Protein AF-A0AAW0CY96-F1 (afdb_monomer_lite)

Organism: NCBI:txid2862362

pLDDT: mean 70.25, std 16.82, range [29.72, 92.81]

Foldseek 3Di:
DPPLVVVLVVLLVVQPFPLSNVVSLLVSVCVVPVPQRPDDPDDHDVVSVQPVVDDQAFQFKAWDADPVPGDIDIGTRGLEDPAPAVDPDVVVCVVDVPAEEPQNVCCCQQVPDSHTQGQHHHPDYYYDYPDQRYWYDQKHWDAGNVRPDIDIDGDQKDWDQQPPPRAIWMWGQDPQQFIWTDGCPVQPRHTDTQGGCVVPPIDSVVVSSPDPVVD

Secondary structure (DSSP, 8-state):
-HHHHHHHHHHHHT-SSHHHHHHHHHHHHHHH-TTTS--SSPPPPHHHHHHHHS---EEEEEEEE-TTT--EEEEEEESS-B-------HHHHHH-TT-EEHHHHHHHHHHTTT--EESS--SS--B----TTEEEPSEEEEE-TTSS-EEEEEP-EEEEE-TTTSSEEEEEE-TT-EEEEE-SSSSTT--EEEEEGGG-SSEEHHHH-S-GGG-

Sequence (215 aa):
MATGSRKMVDDFHHAASAEDARNIFRRALHHHSPMLFPMGPTCVKLDNLLKAATTDAACGSARLWCESCGYTLQGVVHTFGMYVTAYATNSLRRINPQGYSLRSWFERHFDRYNGPQIAHIPPLLVVAIEVRDMILDTRLRFTTYDGTQSRELRLCGMIYHSWSARHFTSMVVDEDGTCWYHDGMTTRRNCLMSGNIAACDSVVLCDLIRSPMEQ

Radius of gyration: 18.89 Å; chains: 1; bounding box: 50×49×48 Å

Structure (mmCIF, N/CA/C/O backbone):
data_AF-A0AAW0CY96-F1
#
_entry.id   AF-A0AAW0CY96-F1
#
loop_
_atom_site.group_PDB
_atom_site.id
_atom_site.type_symbol
_atom_site.label_atom_id
_atom_site.label_alt_id
_atom_site.label_comp_id
_atom_site.label_asym_id
_atom_site.label_entity_id
_atom_site.label_seq_id
_atom_site.pdbx_PDB_ins_code
_atom_site.Cartn_x
_atom_site.Cartn_y
_atom_site.Cartn_z
_atom_site.occupancy
_atom_site.B_iso_or_equiv
_atom_site.auth_seq_id
_atom_site.auth_comp_id
_atom_site.auth_asym_id
_atom_site.auth_atom_id
_atom_site.pdbx_PDB_model_num
ATOM 1 N N . MET A 1 1 ? -5.862 -25.842 -3.703 1.00 39.75 1 MET A N 1
ATOM 2 C CA . MET A 1 1 ? -5.356 -24.475 -3.969 1.00 39.75 1 MET A CA 1
ATOM 3 C C . MET A 1 1 ? -3.931 -24.229 -3.449 1.00 39.75 1 MET A C 1
ATOM 5 O O . MET A 1 1 ? -3.270 -23.360 -3.989 1.00 39.75 1 MET A O 1
ATOM 9 N N . ALA A 1 2 ? -3.402 -25.010 -2.493 1.00 29.72 2 ALA A N 1
ATOM 10 C CA . ALA A 1 2 ? -2.078 -24.778 -1.886 1.00 29.72 2 ALA A CA 1
ATOM 11 C C . ALA A 1 2 ? -0.835 -25.184 -2.723 1.00 29.72 2 ALA A C 1
ATOM 13 O O . ALA A 1 2 ? 0.283 -24.831 -2.366 1.00 29.72 2 ALA A O 1
ATOM 14 N N . THR A 1 3 ? -0.990 -25.937 -3.818 1.00 30.95 3 THR A N 1
ATOM 15 C CA . THR A 1 3 ? 0.144 -26.451 -4.617 1.00 30.95 3 THR A CA 1
ATOM 16 C C . THR A 1 3 ? 0.635 -25.479 -5.694 1.00 30.95 3 THR A C 1
ATOM 18 O O . THR A 1 3 ? 1.814 -25.500 -6.034 1.00 30.95 3 THR A O 1
ATOM 21 N N . GLY A 1 4 ? -0.237 -24.604 -6.209 1.00 40.66 4 GLY A N 1
ATOM 22 C CA . GLY A 1 4 ? 0.117 -23.614 -7.238 1.00 40.66 4 GLY A CA 1
ATOM 23 C C . GLY A 1 4 ? 0.861 -22.393 -6.688 1.00 40.66 4 GLY A C 1
ATOM 24 O O . GLY A 1 4 ? 1.769 -21.884 -7.337 1.00 40.66 4 GLY A O 1
ATOM 25 N N . SER A 1 5 ? 0.532 -21.966 -5.467 1.00 47.09 5 SER A N 1
ATOM 26 C CA . SER A 1 5 ? 1.181 -20.833 -4.798 1.00 47.09 5 SER A CA 1
ATOM 27 C C . SER A 1 5 ? 2.630 -21.133 -4.406 1.00 47.09 5 SER A C 1
ATOM 29 O O . SER A 1 5 ? 3.482 -20.262 -4.534 1.00 47.09 5 SER A O 1
ATOM 31 N N . ARG A 1 6 ? 2.939 -22.373 -4.001 1.00 46.72 6 ARG A N 1
ATOM 32 C CA . ARG A 1 6 ? 4.297 -22.776 -3.596 1.00 46.72 6 ARG A CA 1
ATOM 33 C C . ARG A 1 6 ? 5.287 -22.761 -4.768 1.00 46.72 6 ARG A C 1
ATOM 35 O O . ARG A 1 6 ? 6.340 -22.152 -4.656 1.00 46.72 6 ARG A O 1
ATOM 42 N N . LYS A 1 7 ? 4.888 -23.306 -5.925 1.00 50.34 7 LYS A N 1
ATOM 43 C CA . LYS A 1 7 ? 5.694 -23.275 -7.160 1.00 50.34 7 LYS A CA 1
ATOM 44 C C . LYS A 1 7 ? 5.952 -21.846 -7.658 1.00 50.34 7 LYS A C 1
ATOM 46 O O . LYS A 1 7 ? 7.046 -21.541 -8.107 1.00 50.34 7 LYS A O 1
ATOM 51 N N . MET A 1 8 ? 4.956 -20.965 -7.549 1.00 52.69 8 MET A N 1
ATOM 52 C CA . MET A 1 8 ? 5.098 -19.562 -7.945 1.00 52.69 8 MET A CA 1
ATOM 53 C C . MET A 1 8 ? 6.118 -18.814 -7.078 1.00 52.69 8 MET A C 1
ATOM 55 O O . MET A 1 8 ? 6.873 -18.008 -7.608 1.00 52.69 8 MET A O 1
ATOM 59 N N . VAL A 1 9 ? 6.151 -19.087 -5.769 1.00 56.38 9 VAL A N 1
ATOM 60 C CA . VAL A 1 9 ? 7.137 -18.508 -4.840 1.00 56.38 9 VAL A CA 1
ATOM 61 C C . VAL A 1 9 ? 8.543 -19.026 -5.147 1.00 56.38 9 VAL A C 1
ATOM 63 O O . VAL A 1 9 ? 9.476 -18.230 -5.222 1.00 56.38 9 VAL A O 1
ATOM 66 N N . ASP A 1 10 ? 8.688 -20.328 -5.408 1.00 55.94 10 ASP A N 1
ATOM 67 C CA . ASP A 1 10 ? 9.975 -20.928 -5.775 1.00 55.94 10 ASP A CA 1
ATOM 68 C C . ASP A 1 10 ? 10.521 -20.333 -7.087 1.00 55.94 10 ASP A C 1
ATOM 70 O O . ASP A 1 10 ? 11.682 -19.933 -7.142 1.00 55.94 10 ASP A O 1
ATOM 74 N N . ASP A 1 11 ? 9.685 -20.180 -8.120 1.00 58.09 11 ASP A N 1
ATOM 75 C CA . ASP A 1 11 ? 10.078 -19.540 -9.385 1.00 58.09 11 ASP A CA 1
ATOM 76 C C . ASP A 1 11 ? 10.439 -18.051 -9.184 1.00 58.09 11 ASP A C 1
ATOM 78 O O . ASP A 1 11 ? 11.325 -17.523 -9.857 1.00 58.09 11 ASP A O 1
ATOM 82 N N . PHE A 1 12 ? 9.798 -17.371 -8.226 1.00 58.50 12 PHE A N 1
ATOM 83 C CA . PHE A 1 12 ? 10.080 -15.973 -7.888 1.00 58.50 12 PHE A CA 1
ATOM 84 C C . PHE A 1 12 ? 11.457 -15.793 -7.238 1.00 58.50 12 PHE A C 1
ATOM 86 O O . PHE A 1 12 ? 12.154 -14.827 -7.539 1.00 58.50 12 PHE A O 1
ATOM 93 N N . HIS A 1 13 ? 11.887 -16.739 -6.397 1.00 62.78 13 HIS A N 1
ATOM 94 C CA . HIS A 1 13 ? 13.223 -16.727 -5.788 1.00 62.78 13 HIS A CA 1
ATOM 95 C C . HIS A 1 13 ? 14.362 -16.907 -6.805 1.00 62.78 13 HIS A C 1
ATOM 97 O O . HIS A 1 13 ? 15.500 -16.551 -6.509 1.00 62.78 13 HIS A O 1
ATOM 103 N N . HIS A 1 14 ? 14.061 -17.408 -8.007 1.00 66.75 14 HIS A N 1
ATOM 104 C CA . HIS A 1 14 ? 15.018 -17.553 -9.108 1.00 66.75 14 HIS A CA 1
ATOM 105 C C . HIS A 1 14 ? 14.961 -16.395 -10.118 1.00 66.75 14 HIS A C 1
ATOM 107 O O . HIS A 1 14 ? 15.632 -16.443 -11.151 1.00 66.75 14 HIS A O 1
ATOM 113 N N . ALA A 1 15 ? 14.161 -15.356 -9.861 1.00 73.44 15 ALA A N 1
ATOM 114 C CA . ALA A 1 15 ? 14.095 -14.201 -10.743 1.00 73.44 15 ALA A CA 1
ATOM 115 C C . ALA A 1 15 ? 15.420 -13.420 -10.723 1.00 73.44 15 ALA A C 1
ATOM 117 O O . ALA A 1 15 ? 15.852 -12.923 -9.686 1.00 73.44 15 ALA A O 1
ATOM 118 N N . ALA A 1 16 ? 16.042 -13.270 -11.894 1.00 74.25 16 ALA A N 1
ATOM 119 C CA . ALA A 1 16 ? 17.292 -12.524 -12.051 1.00 74.25 16 ALA A CA 1
ATOM 120 C C . ALA A 1 16 ? 17.089 -10.995 -12.075 1.00 74.25 16 ALA A C 1
ATOM 122 O O . ALA A 1 16 ? 18.054 -10.238 -11.971 1.00 74.25 16 ALA A O 1
ATOM 123 N N . SER A 1 17 ? 15.845 -10.530 -12.232 1.00 78.81 17 SER A N 1
ATOM 124 C CA . SER A 1 17 ? 15.482 -9.113 -12.268 1.00 78.81 17 SER A CA 1
ATOM 125 C C . SER A 1 17 ? 14.024 -8.880 -11.856 1.00 78.81 17 SER A C 1
ATOM 127 O O . SER A 1 17 ? 13.205 -9.803 -11.853 1.00 78.81 17 SER A O 1
ATOM 129 N N . ALA A 1 18 ? 13.668 -7.622 -11.569 1.00 76.00 18 ALA A N 1
ATOM 130 C CA . ALA A 1 18 ? 12.281 -7.223 -11.314 1.00 76.00 18 ALA A CA 1
ATOM 131 C C . ALA A 1 18 ? 11.365 -7.500 -12.523 1.00 76.00 18 ALA A C 1
ATOM 133 O O . ALA A 1 18 ? 10.200 -7.871 -12.366 1.00 76.00 18 ALA A O 1
ATOM 134 N N . GLU A 1 19 ? 11.899 -7.373 -13.740 1.00 80.81 19 GLU A N 1
ATOM 135 C CA . GLU A 1 19 ? 11.182 -7.712 -14.966 1.00 80.81 19 GLU A CA 1
ATOM 136 C C . GLU A 1 19 ? 10.930 -9.224 -15.085 1.00 80.81 19 GLU A C 1
ATOM 138 O O . GLU A 1 19 ? 9.823 -9.631 -15.450 1.00 80.81 19 GLU A O 1
ATOM 143 N N . ASP A 1 20 ? 11.906 -10.061 -14.731 1.00 82.50 20 ASP A N 1
ATOM 144 C CA . ASP A 1 20 ? 11.735 -11.517 -14.733 1.00 82.50 20 ASP A CA 1
ATOM 145 C C . ASP A 1 20 ? 10.703 -11.953 -13.697 1.00 82.50 20 ASP A C 1
ATOM 147 O O . ASP A 1 20 ? 9.781 -12.703 -14.027 1.00 82.50 20 ASP A O 1
ATOM 151 N N . ALA A 1 21 ? 10.790 -11.406 -12.483 1.00 82.62 21 ALA A N 1
ATOM 152 C CA . ALA A 1 21 ? 9.818 -11.622 -11.417 1.00 82.62 21 ALA A CA 1
ATOM 153 C C . ALA A 1 21 ? 8.398 -11.248 -11.880 1.00 82.62 21 ALA A C 1
ATOM 155 O O . ALA A 1 21 ? 7.462 -12.046 -11.771 1.00 82.62 21 ALA A O 1
ATOM 156 N N . ARG A 1 22 ? 8.246 -10.072 -12.509 1.00 83.56 22 ARG A N 1
ATOM 157 C CA . ARG A 1 22 ? 6.991 -9.622 -13.131 1.00 83.56 22 ARG A CA 1
ATOM 158 C C . ARG A 1 22 ? 6.504 -10.610 -14.189 1.00 83.56 22 ARG A C 1
ATOM 160 O O . ARG A 1 22 ? 5.322 -10.943 -14.211 1.00 83.56 22 ARG A O 1
ATOM 167 N N . ASN A 1 23 ? 7.370 -11.057 -15.093 1.00 86.31 23 ASN A N 1
ATOM 168 C CA . ASN A 1 23 ? 6.993 -11.926 -16.209 1.00 86.31 23 ASN A CA 1
ATOM 169 C C . ASN A 1 23 ? 6.599 -13.335 -15.737 1.00 86.31 23 ASN A C 1
ATOM 171 O O . ASN A 1 23 ? 5.645 -13.913 -16.261 1.00 86.31 23 ASN A O 1
ATOM 175 N N . ILE A 1 24 ? 7.294 -13.882 -14.736 1.00 87.75 24 ILE A N 1
ATOM 176 C CA . ILE A 1 24 ? 6.936 -15.140 -14.065 1.00 87.75 24 ILE A CA 1
ATOM 177 C C . ILE A 1 24 ? 5.554 -15.003 -13.429 1.00 87.75 24 ILE A C 1
ATOM 179 O O . ILE A 1 24 ? 4.648 -15.770 -13.762 1.00 87.75 24 ILE A O 1
ATOM 183 N N . PHE A 1 25 ? 5.362 -13.969 -12.608 1.00 86.25 25 PHE A N 1
ATOM 184 C CA . PHE A 1 25 ? 4.105 -13.722 -11.911 1.00 86.25 25 PHE A CA 1
ATOM 185 C C . PHE A 1 25 ? 2.931 -13.522 -12.883 1.00 86.25 25 PHE A C 1
ATOM 187 O O . PHE A 1 25 ? 1.894 -14.171 -12.762 1.00 86.25 25 PHE A O 1
ATOM 194 N N . ARG A 1 26 ? 3.112 -12.706 -13.930 1.00 88.25 26 ARG A N 1
ATOM 195 C CA . ARG A 1 26 ? 2.097 -12.484 -14.975 1.00 88.25 26 ARG A CA 1
ATOM 196 C C . ARG A 1 26 ? 1.702 -13.769 -15.695 1.00 88.25 26 ARG A C 1
ATOM 198 O O . ARG A 1 26 ? 0.515 -13.985 -15.925 1.00 88.25 26 ARG A O 1
ATOM 205 N N . ARG A 1 27 ? 2.671 -14.620 -16.054 1.00 91.06 27 ARG A N 1
ATOM 206 C CA . ARG A 1 27 ? 2.388 -15.906 -16.713 1.00 91.06 27 ARG A CA 1
ATOM 207 C C . ARG A 1 27 ? 1.618 -16.844 -15.793 1.00 91.06 27 ARG A C 1
ATOM 209 O O . ARG A 1 27 ? 0.653 -17.451 -16.249 1.00 91.06 27 ARG A O 1
ATOM 216 N N . ALA A 1 28 ? 2.003 -16.925 -14.520 1.00 89.75 28 ALA A N 1
ATOM 217 C CA . ALA A 1 28 ? 1.306 -17.743 -13.533 1.00 89.75 28 ALA A CA 1
ATOM 218 C C . ALA A 1 28 ? -0.156 -17.296 -13.359 1.00 89.75 28 ALA A C 1
ATOM 220 O O . ALA A 1 28 ? -1.069 -18.119 -13.451 1.00 89.75 28 ALA A O 1
ATOM 221 N N . LEU A 1 29 ? -0.387 -15.989 -13.204 1.00 90.81 29 LEU A N 1
ATOM 222 C CA . LEU A 1 29 ? -1.731 -15.425 -13.084 1.00 90.81 29 LEU A CA 1
ATOM 223 C C . LEU A 1 29 ? -2.582 -15.641 -14.339 1.00 90.81 29 LEU A C 1
ATOM 225 O O . LEU A 1 29 ? -3.725 -16.084 -14.232 1.00 90.81 29 LEU A O 1
ATOM 229 N N . HIS A 1 30 ? -2.029 -15.369 -15.525 1.00 92.81 30 HIS A N 1
ATOM 230 C CA . HIS A 1 30 ? -2.741 -15.576 -16.787 1.00 92.81 30 HIS A CA 1
ATOM 231 C C . HIS A 1 30 ? -3.100 -17.046 -17.003 1.00 92.81 30 HIS A C 1
ATOM 233 O O . HIS A 1 30 ? -4.209 -17.350 -17.430 1.00 92.81 30 HIS A O 1
ATOM 239 N N . HIS A 1 31 ? -2.187 -17.964 -16.677 1.00 92.69 31 HIS A N 1
ATOM 240 C CA . HIS A 1 31 ? -2.443 -19.395 -16.785 1.00 92.69 31 HIS A CA 1
ATOM 241 C C . HIS A 1 31 ? -3.584 -19.845 -15.864 1.00 92.69 31 HIS A C 1
ATOM 243 O O . HIS A 1 31 ? -4.392 -20.682 -16.258 1.00 92.69 31 HIS A O 1
ATOM 249 N N . HIS A 1 32 ? -3.670 -19.281 -14.656 1.00 89.56 32 HIS A N 1
ATOM 250 C CA . HIS A 1 32 ? -4.717 -19.633 -13.700 1.00 89.56 32 HIS A CA 1
ATOM 251 C C . HIS A 1 32 ? -6.080 -19.021 -14.055 1.00 89.56 32 HIS A C 1
ATOM 253 O O . HIS A 1 32 ? -7.092 -19.716 -14.030 1.00 89.56 32 HIS A O 1
ATOM 259 N N . SER A 1 33 ? -6.102 -17.732 -14.407 1.00 91.31 33 SER A N 1
ATOM 260 C CA . SER A 1 33 ? -7.332 -16.972 -14.656 1.00 91.31 33 SER A CA 1
ATOM 261 C C . SER A 1 33 ? -7.155 -16.001 -15.834 1.00 91.31 33 SER A C 1
ATOM 263 O O . SER A 1 33 ? -7.049 -14.788 -15.623 1.00 91.31 33 SER A O 1
ATOM 265 N N . PRO A 1 34 ? -7.170 -16.487 -17.090 1.00 92.44 34 PRO A N 1
ATOM 266 C CA . PRO A 1 34 ? -6.824 -15.682 -18.267 1.00 92.44 34 PRO A CA 1
ATOM 267 C C . PRO A 1 34 ? -7.782 -14.510 -18.513 1.00 92.44 34 PRO A C 1
ATOM 269 O O . PRO A 1 34 ? -7.365 -13.472 -19.018 1.00 92.44 34 PRO A O 1
ATOM 272 N N . MET A 1 35 ? -9.049 -14.647 -18.107 1.00 91.00 35 MET A N 1
ATOM 273 C CA . MET A 1 35 ? -10.057 -13.582 -18.192 1.00 91.00 35 MET A CA 1
ATOM 274 C C . MET A 1 35 ? -9.823 -12.449 -17.182 1.00 91.00 35 MET A C 1
ATOM 276 O O . MET A 1 35 ? -10.131 -11.297 -17.474 1.00 91.00 35 MET A O 1
ATOM 280 N N . LEU A 1 36 ? -9.300 -12.763 -15.990 1.00 89.25 36 LEU A N 1
ATOM 281 C CA . LEU A 1 36 ? -8.998 -11.762 -14.955 1.00 89.25 36 LEU A CA 1
ATOM 282 C C . LEU A 1 36 ? -7.622 -11.124 -15.161 1.00 89.25 36 LEU A C 1
ATOM 284 O O . LEU A 1 36 ? -7.423 -9.968 -14.785 1.00 89.25 36 LEU A O 1
ATOM 288 N N . PHE A 1 37 ? -6.700 -11.871 -15.771 1.00 92.06 37 PHE A N 1
ATOM 289 C CA . PHE A 1 37 ? -5.318 -11.472 -16.016 1.00 92.06 37 PHE A CA 1
ATOM 290 C C . PHE A 1 37 ? -4.960 -11.626 -17.499 1.00 92.06 37 PHE A C 1
ATOM 292 O O . PHE A 1 37 ? -4.131 -12.470 -17.840 1.00 92.06 37 PHE A O 1
ATOM 299 N N . PRO A 1 38 ? -5.589 -10.864 -18.410 1.00 91.12 38 PRO A N 1
ATOM 300 C CA . PRO A 1 38 ? -5.302 -10.955 -19.836 1.00 91.12 38 PRO A CA 1
ATOM 301 C C . PRO A 1 38 ? -3.864 -10.527 -20.163 1.00 91.12 38 PRO A C 1
ATOM 303 O O . PRO A 1 38 ? -3.252 -9.705 -19.478 1.00 91.12 38 PRO A O 1
ATOM 306 N N . MET A 1 39 ? -3.325 -11.087 -21.246 1.00 88.62 39 MET A N 1
ATOM 307 C CA . MET A 1 39 ? -2.044 -10.677 -21.824 1.00 88.62 39 MET A CA 1
ATOM 308 C C . MET A 1 39 ? -2.266 -9.681 -22.967 1.00 88.62 39 MET A C 1
ATOM 310 O O . MET A 1 39 ? -3.336 -9.639 -23.570 1.00 88.62 39 MET A O 1
ATOM 314 N N . GLY A 1 40 ? -1.241 -8.888 -23.284 1.00 84.56 40 GLY A N 1
ATOM 315 C CA . GLY A 1 40 ? -1.322 -7.850 -24.314 1.00 84.56 40 GLY A CA 1
ATOM 316 C C . GLY A 1 40 ? -1.774 -6.490 -23.759 1.00 84.56 40 GLY A C 1
ATOM 317 O O . GLY A 1 40 ? -1.456 -6.179 -22.609 1.00 84.56 40 GLY A O 1
ATOM 318 N N . PRO A 1 41 ? -2.463 -5.657 -24.563 1.00 80.19 41 PRO A N 1
ATOM 319 C CA . PRO A 1 41 ? -2.769 -4.265 -24.216 1.00 80.19 41 PRO A CA 1
ATOM 320 C C . PRO A 1 41 ? -3.947 -4.112 -23.242 1.00 80.19 41 PRO A C 1
ATOM 322 O O . PRO A 1 41 ? -4.268 -2.999 -22.833 1.00 80.19 41 PRO A O 1
ATOM 325 N N . THR A 1 42 ? -4.628 -5.202 -22.889 1.00 81.12 42 THR A N 1
ATOM 326 C CA . THR A 1 42 ? -5.776 -5.162 -21.983 1.00 81.12 42 THR A CA 1
ATOM 327 C C . THR A 1 42 ? -5.323 -4.906 -20.546 1.00 81.12 42 THR A C 1
ATOM 329 O O . THR A 1 42 ? -4.464 -5.610 -20.015 1.00 81.12 42 THR A O 1
ATOM 332 N N . CYS A 1 43 ? -5.927 -3.910 -19.897 1.00 77.94 43 CYS A N 1
ATOM 333 C CA . CYS A 1 43 ? -5.616 -3.571 -18.512 1.00 77.94 43 CYS A CA 1
ATOM 334 C C . CYS A 1 43 ? -6.119 -4.636 -17.528 1.00 77.94 43 CYS A C 1
ATOM 336 O O . CYS A 1 43 ? -7.203 -5.198 -17.686 1.00 77.94 43 CYS A O 1
ATOM 338 N N . VAL A 1 44 ? -5.352 -4.839 -16.457 1.00 82.94 44 VAL A N 1
ATOM 339 C CA . VAL A 1 44 ? -5.747 -5.639 -15.291 1.00 82.94 44 VAL A CA 1
ATOM 340 C C . VAL A 1 44 ? -6.274 -4.694 -14.215 1.00 82.94 44 VAL A C 1
ATOM 342 O O . VAL A 1 44 ? -5.677 -3.648 -13.960 1.00 82.94 44 VAL A O 1
ATOM 345 N N . LYS A 1 45 ? -7.384 -5.055 -13.561 1.00 81.75 45 LYS A N 1
ATOM 346 C CA . LYS A 1 45 ? -7.855 -4.320 -12.378 1.00 81.75 45 LYS A CA 1
ATOM 347 C C . LYS A 1 45 ? -6.862 -4.521 -11.235 1.00 81.75 45 LYS A C 1
ATOM 349 O O . LYS A 1 45 ? -6.592 -5.666 -10.871 1.00 81.75 45 LYS A O 1
ATOM 354 N N . LEU A 1 46 ? -6.359 -3.428 -10.661 1.00 78.00 46 LEU A N 1
ATOM 355 C CA . LEU A 1 46 ? -5.374 -3.480 -9.578 1.00 78.00 46 LEU A CA 1
ATOM 356 C C . LEU A 1 46 ? -5.877 -4.326 -8.399 1.00 78.00 46 LEU A C 1
ATOM 358 O O . LEU A 1 46 ? -5.132 -5.152 -7.892 1.00 78.00 46 LEU A O 1
ATOM 362 N N . ASP A 1 47 ? -7.161 -4.238 -8.059 1.00 75.56 47 ASP A N 1
ATOM 363 C CA . ASP A 1 47 ? -7.775 -5.040 -6.993 1.00 75.56 47 ASP A CA 1
ATOM 364 C C . ASP A 1 47 ? -7.661 -6.545 -7.231 1.00 75.56 47 ASP A C 1
ATOM 366 O O . ASP A 1 47 ? -7.408 -7.306 -6.302 1.00 75.56 47 ASP A O 1
ATOM 370 N N . ASN A 1 48 ? -7.832 -6.988 -8.480 1.00 81.00 48 ASN A N 1
ATOM 371 C CA . ASN A 1 48 ? -7.685 -8.400 -8.829 1.00 81.00 48 ASN A CA 1
ATOM 372 C C . ASN A 1 48 ? -6.223 -8.832 -8.701 1.00 81.00 48 ASN A C 1
ATOM 374 O O . ASN A 1 48 ? -5.950 -9.932 -8.227 1.00 81.00 48 ASN A O 1
ATOM 378 N N . LEU A 1 49 ? -5.293 -7.966 -9.116 1.00 81.06 49 LEU A N 1
ATOM 379 C CA . LEU A 1 49 ? -3.860 -8.220 -9.003 1.00 81.06 49 LEU A CA 1
ATOM 380 C C . LEU A 1 49 ? -3.436 -8.325 -7.537 1.00 81.06 49 LEU A C 1
ATOM 382 O O . LEU A 1 49 ? -2.755 -9.276 -7.175 1.00 81.06 49 LEU A O 1
ATOM 386 N N . LEU A 1 50 ? -3.878 -7.387 -6.698 1.00 77.25 50 LEU A N 1
ATOM 387 C CA . LEU A 1 50 ? -3.591 -7.377 -5.267 1.00 77.25 50 LEU A CA 1
ATOM 388 C C . LEU A 1 50 ? -4.156 -8.621 -4.582 1.00 77.25 50 LEU A C 1
ATOM 390 O O . LEU A 1 50 ? -3.423 -9.284 -3.856 1.00 77.25 50 LEU A O 1
ATOM 394 N N . LYS A 1 51 ? -5.410 -8.992 -4.869 1.00 75.75 51 LYS A N 1
ATOM 395 C CA . LYS A 1 51 ? -6.020 -10.222 -4.338 1.00 75.75 51 LYS A CA 1
ATOM 396 C C . LYS A 1 51 ? -5.236 -11.473 -4.724 1.00 75.75 51 LYS A C 1
ATOM 398 O O . LYS A 1 51 ? -5.024 -12.330 -3.886 1.00 75.75 51 LYS A O 1
ATOM 403 N N . ALA A 1 52 ? -4.763 -11.569 -5.966 1.00 79.44 52 ALA A N 1
ATOM 404 C CA . ALA A 1 52 ? -4.017 -12.745 -6.411 1.00 79.44 52 ALA A CA 1
ATOM 405 C C . ALA A 1 52 ? -2.539 -12.759 -5.976 1.00 79.44 52 ALA A C 1
ATOM 407 O O . ALA A 1 52 ? -1.939 -13.827 -5.885 1.00 79.44 52 ALA A O 1
ATOM 408 N N . ALA A 1 53 ? -1.941 -11.590 -5.727 1.00 75.00 53 ALA A N 1
ATOM 409 C CA . ALA A 1 53 ? -0.568 -11.453 -5.233 1.00 75.00 53 ALA A CA 1
ATOM 410 C C . ALA A 1 53 ? -0.444 -11.661 -3.720 1.00 75.00 53 ALA A C 1
ATOM 412 O O . ALA A 1 53 ? 0.666 -11.774 -3.203 1.00 75.00 53 ALA A O 1
ATOM 413 N N . THR A 1 54 ? -1.565 -11.678 -3.006 1.00 70.56 54 THR A N 1
ATOM 414 C CA . THR A 1 54 ? -1.607 -11.740 -1.547 1.00 70.56 54 THR A CA 1
ATOM 415 C C . THR A 1 54 ? -2.454 -12.922 -1.072 1.00 70.56 54 THR A C 1
ATOM 417 O O . THR A 1 54 ? -3.011 -13.661 -1.879 1.00 70.56 54 THR A O 1
ATOM 420 N N . THR A 1 55 ? -2.469 -13.191 0.236 1.00 62.47 55 THR A N 1
ATOM 421 C CA . THR A 1 55 ? -3.219 -14.325 0.805 1.00 62.47 55 THR A CA 1
ATOM 422 C C . THR A 1 55 ? -4.656 -13.931 1.149 1.00 62.47 55 THR A C 1
ATOM 424 O O . THR A 1 55 ? -4.914 -12.812 1.585 1.00 62.47 55 THR A O 1
ATOM 427 N N . ASP A 1 56 ? -5.584 -14.882 1.024 1.00 60.47 56 ASP A N 1
ATOM 428 C CA . ASP A 1 56 ? -6.998 -14.717 1.390 1.00 60.47 56 ASP A CA 1
ATOM 429 C C . ASP A 1 56 ? -7.249 -14.731 2.912 1.00 60.47 56 ASP A C 1
ATOM 431 O O . ASP A 1 56 ? -8.391 -14.564 3.355 1.00 60.47 56 ASP A O 1
ATOM 435 N N . ALA A 1 57 ? -6.213 -14.947 3.734 1.00 66.69 57 ALA A N 1
ATOM 436 C CA . ALA A 1 57 ? -6.355 -15.059 5.186 1.00 66.69 57 ALA A CA 1
ATOM 437 C C . ALA A 1 57 ? -7.018 -13.804 5.778 1.00 66.69 57 ALA A C 1
ATOM 439 O O . ALA A 1 57 ? -6.687 -12.688 5.412 1.00 66.69 57 ALA A O 1
ATOM 440 N N . ALA A 1 58 ? -7.966 -13.944 6.692 1.00 70.00 58 ALA A N 1
ATOM 441 C CA . ALA A 1 58 ? -8.643 -12.812 7.321 1.00 70.00 58 ALA A CA 1
ATOM 442 C C . ALA A 1 58 ? -7.821 -12.245 8.484 1.00 70.00 58 ALA A C 1
ATOM 444 O O . ALA A 1 58 ? -7.661 -12.978 9.447 1.00 70.00 58 ALA A O 1
ATOM 445 N N . CYS A 1 59 ? -7.364 -10.984 8.471 1.00 75.38 59 CYS A N 1
ATOM 446 C CA . CYS A 1 59 ? -6.686 -10.378 9.634 1.00 75.38 59 CYS A CA 1
ATOM 447 C C . CYS A 1 59 ? -7.636 -9.783 10.671 1.00 75.38 59 CYS A C 1
ATOM 449 O O . CYS A 1 59 ? -7.200 -9.401 11.757 1.00 75.38 59 CYS A O 1
ATOM 451 N N . GLY A 1 60 ? -8.926 -9.689 10.361 1.00 76.00 60 GLY A N 1
ATOM 452 C CA . GLY A 1 60 ? -9.900 -9.071 11.244 1.00 76.00 60 GLY A CA 1
ATOM 453 C C . GLY A 1 60 ? -11.316 -9.064 10.687 1.00 76.00 60 GLY A C 1
ATOM 454 O O . GLY A 1 60 ? -11.638 -9.775 9.736 1.00 76.00 60 GLY A O 1
ATOM 455 N N . SER A 1 61 ? -12.170 -8.222 11.261 1.00 72.62 61 SER A N 1
ATOM 456 C CA . SER A 1 61 ? -13.529 -7.976 10.765 1.00 72.62 61 SER A CA 1
ATOM 457 C C . SER A 1 61 ? -13.874 -6.494 10.827 1.00 72.62 61 SER A C 1
ATOM 459 O O . SER A 1 61 ? -13.364 -5.779 11.677 1.00 72.62 61 SER A O 1
ATOM 461 N N . ALA A 1 62 ? -14.700 -6.009 9.907 1.00 71.06 62 ALA A N 1
ATOM 462 C CA . ALA A 1 62 ? -15.166 -4.628 9.878 1.00 71.06 62 ALA A CA 1
ATOM 463 C C . ALA A 1 62 ? -16.690 -4.623 9.858 1.00 71.06 62 ALA A C 1
ATOM 465 O O . ALA A 1 62 ? -17.313 -5.477 9.223 1.00 71.06 62 ALA A O 1
ATOM 466 N N . ARG A 1 63 ? -17.300 -3.657 10.543 1.00 68.50 63 ARG A N 1
ATOM 467 C CA . ARG A 1 63 ? -18.754 -3.520 10.586 1.00 68.50 63 ARG A CA 1
ATOM 468 C C . ARG A 1 63 ? -19.168 -2.164 10.043 1.00 68.50 63 ARG A C 1
ATOM 470 O O . ARG A 1 63 ? -18.893 -1.136 10.651 1.00 68.50 63 ARG A O 1
ATOM 477 N N . LEU A 1 64 ? -19.891 -2.176 8.930 1.00 66.31 64 LEU A N 1
ATOM 478 C CA . LEU A 1 64 ? -20.646 -1.015 8.484 1.00 66.31 64 LEU A CA 1
ATOM 479 C C . LEU A 1 64 ? -21.964 -0.973 9.259 1.00 66.31 64 LEU A C 1
ATOM 481 O O . LEU A 1 64 ? -22.655 -1.988 9.366 1.00 66.31 64 LEU A O 1
ATOM 485 N N . TRP A 1 65 ? -22.325 0.198 9.774 1.00 61.03 65 TRP A N 1
ATOM 486 C CA . TRP A 1 65 ? -23.597 0.418 10.451 1.00 61.03 65 TRP A CA 1
ATOM 487 C C . TRP A 1 65 ? -24.200 1.763 10.044 1.00 61.03 65 TRP A C 1
ATOM 489 O O . TRP A 1 65 ? -23.498 2.771 10.005 1.00 61.03 65 TRP A O 1
ATOM 499 N N . CYS A 1 66 ? -25.495 1.772 9.728 1.00 58.72 66 CYS A N 1
ATOM 500 C CA . CYS A 1 66 ? -26.270 2.981 9.482 1.00 58.72 66 CYS A CA 1
ATOM 501 C C . CYS A 1 66 ? -27.133 3.306 10.705 1.00 58.72 66 CYS A C 1
ATOM 503 O O . CYS A 1 66 ? -28.060 2.563 11.026 1.00 58.72 66 CYS A O 1
ATOM 505 N N . GLU A 1 67 ? -26.872 4.446 11.344 1.00 62.53 67 GLU A N 1
ATOM 506 C CA . GLU A 1 67 ? -27.636 4.915 12.509 1.00 62.53 67 GLU A CA 1
ATOM 507 C C . GLU A 1 67 ? -29.101 5.228 12.170 1.00 62.53 67 GLU A C 1
ATOM 509 O O . GLU A 1 67 ? -29.984 5.034 12.999 1.00 62.53 67 GLU A O 1
ATOM 514 N N . SER A 1 68 ? -29.383 5.677 10.942 1.00 75.38 68 SER A N 1
ATOM 515 C CA . SER A 1 68 ? -30.722 6.132 10.549 1.00 75.38 68 SER A CA 1
ATOM 516 C C . SER A 1 68 ? -31.704 4.997 10.258 1.00 75.38 68 SER A C 1
ATOM 518 O O . SER A 1 68 ? -32.888 5.137 10.545 1.00 75.38 68 SER A O 1
ATOM 520 N N . CYS A 1 69 ? -31.245 3.887 9.669 1.00 82.00 69 CYS A N 1
ATOM 521 C CA . CYS A 1 69 ? -32.114 2.757 9.310 1.00 82.00 69 CYS A CA 1
ATOM 522 C C . CYS A 1 69 ? -31.758 1.444 10.019 1.00 82.00 69 CYS A C 1
ATOM 524 O O . CYS A 1 69 ? -32.413 0.431 9.791 1.00 82.00 69 CYS A O 1
ATOM 526 N N . GLY A 1 70 ? -30.714 1.432 10.852 1.00 77.19 70 GLY A N 1
ATOM 527 C CA . GLY A 1 70 ? -30.261 0.242 11.573 1.00 77.19 70 GLY A CA 1
ATOM 528 C C . GLY A 1 70 ? -29.556 -0.804 10.704 1.00 77.19 70 GLY A C 1
ATOM 529 O O . GLY A 1 70 ? -29.193 -1.861 11.217 1.00 77.19 70 GLY A O 1
ATOM 530 N N . TYR A 1 71 ? -29.337 -0.534 9.411 1.00 73.19 71 TYR A N 1
ATOM 531 C CA . TYR A 1 71 ? -28.645 -1.458 8.513 1.00 73.19 71 TYR A CA 1
ATOM 532 C C . TYR A 1 71 ? -27.250 -1.783 9.044 1.00 73.19 71 TYR A C 1
ATOM 534 O O . TYR A 1 71 ? -26.469 -0.877 9.341 1.00 73.19 71 TYR A O 1
ATOM 542 N N . THR A 1 72 ? -26.928 -3.073 9.133 1.00 69.25 72 THR A N 1
ATOM 543 C CA . THR A 1 72 ? -25.589 -3.551 9.475 1.00 69.25 72 THR A CA 1
ATOM 544 C C . THR A 1 72 ? -25.067 -4.468 8.380 1.00 69.25 72 THR A C 1
ATOM 546 O O . THR A 1 72 ? -25.789 -5.314 7.858 1.00 69.25 72 THR A O 1
ATOM 549 N N . LEU A 1 73 ? -23.792 -4.303 8.038 1.00 69.69 73 LEU A N 1
ATOM 550 C CA . LEU A 1 73 ? -23.067 -5.222 7.173 1.00 69.69 73 LEU A CA 1
ATOM 551 C C . LEU A 1 73 ? -21.757 -5.584 7.861 1.00 69.69 73 LEU A C 1
ATOM 553 O O . LEU A 1 73 ? -20.937 -4.710 8.145 1.00 69.69 73 LEU A O 1
ATOM 557 N N . GLN A 1 74 ? -21.572 -6.871 8.136 1.00 68.19 74 GLN A N 1
ATOM 558 C CA . GLN A 1 74 ? -20.320 -7.393 8.661 1.00 68.19 74 GLN A CA 1
ATOM 559 C C . GLN A 1 74 ? -19.477 -7.919 7.501 1.00 68.19 74 GLN A C 1
ATOM 561 O O . GLN A 1 74 ? -19.911 -8.785 6.744 1.00 68.19 74 GLN A O 1
ATOM 566 N N . GLY A 1 75 ? -18.282 -7.361 7.358 1.00 63.38 75 GLY A N 1
ATOM 567 C CA . GLY A 1 75 ? -17.273 -7.791 6.406 1.00 63.38 75 GLY A CA 1
ATOM 568 C C . GLY A 1 75 ? -16.073 -8.391 7.124 1.00 63.38 75 GLY A C 1
ATOM 569 O O . GLY A 1 75 ? -15.790 -8.091 8.285 1.00 63.38 75 GLY A O 1
ATOM 570 N N . VAL A 1 76 ? -15.343 -9.233 6.411 1.00 59.62 76 VAL A N 1
ATOM 571 C CA . VAL A 1 76 ? -14.040 -9.717 6.855 1.00 59.62 76 VAL A CA 1
ATOM 572 C C . VAL A 1 76 ? -12.995 -8.680 6.449 1.00 59.62 76 VAL A C 1
ATOM 574 O O . VAL A 1 76 ? -12.998 -8.202 5.315 1.00 59.62 76 VAL A O 1
ATOM 577 N N . VAL A 1 77 ? -12.100 -8.318 7.364 1.00 59.59 77 VAL A N 1
ATOM 578 C CA . VAL A 1 77 ? -10.887 -7.579 7.005 1.00 59.59 77 VAL A CA 1
ATOM 579 C C . VAL A 1 77 ? -9.912 -8.645 6.559 1.00 59.59 77 VAL A C 1
ATOM 581 O O . VAL A 1 77 ? -9.349 -9.375 7.375 1.00 59.59 77 VAL A O 1
ATOM 584 N N . HIS A 1 78 ? -9.779 -8.809 5.251 1.00 51.81 78 HIS A N 1
ATOM 585 C CA . HIS A 1 78 ? -8.750 -9.682 4.714 1.00 51.81 78 HIS A CA 1
ATOM 586 C C . HIS A 1 78 ? -7.375 -9.118 5.093 1.00 51.81 78 HIS A C 1
ATOM 588 O O . HIS A 1 78 ? -7.203 -7.902 5.184 1.00 51.81 78 HIS A O 1
ATOM 594 N N . THR A 1 79 ? -6.397 -10.003 5.315 1.00 45.25 79 THR A N 1
ATOM 595 C CA . THR A 1 79 ? -4.985 -9.673 5.603 1.00 45.25 79 THR A CA 1
ATOM 596 C C . THR A 1 79 ? -4.398 -8.726 4.561 1.00 45.25 79 THR A C 1
ATOM 598 O O . THR A 1 79 ? -3.360 -8.126 4.815 1.00 45.25 79 THR A O 1
ATOM 601 N N . PHE A 1 80 ? -5.071 -8.516 3.430 1.00 44.69 80 PHE A N 1
ATOM 602 C CA . PHE A 1 80 ? -4.622 -7.646 2.367 1.00 44.69 80 PHE A CA 1
ATOM 603 C C . PHE A 1 80 ? -5.795 -6.911 1.731 1.00 44.69 80 PHE A C 1
ATOM 605 O O . PHE A 1 80 ? -6.692 -7.514 1.147 1.00 44.69 80 PHE A O 1
ATOM 612 N N . GLY A 1 81 ? -5.765 -5.584 1.850 1.00 37.38 81 GLY A N 1
ATOM 613 C CA . GLY A 1 81 ? -6.779 -4.702 1.298 1.00 37.38 81 GLY A CA 1
ATOM 614 C C . GLY A 1 81 ? -7.906 -4.439 2.283 1.00 37.38 81 GLY A C 1
ATOM 615 O O . GLY A 1 81 ? -9.048 -4.839 2.062 1.00 37.38 81 GLY A O 1
ATOM 616 N N . MET A 1 82 ? -7.623 -3.648 3.319 1.00 37.47 82 MET A N 1
ATOM 617 C CA . MET A 1 82 ? -8.672 -2.728 3.724 1.00 37.47 82 MET A CA 1
ATOM 618 C C . MET A 1 82 ? -8.786 -1.734 2.565 1.00 37.47 82 MET A C 1
ATOM 620 O O . MET A 1 82 ? -7.916 -0.880 2.378 1.00 37.47 82 MET A O 1
ATOM 624 N N . TYR A 1 83 ? -9.810 -1.914 1.729 1.00 38.22 83 TYR A N 1
ATOM 625 C CA . TYR A 1 83 ? -10.171 -0.939 0.710 1.00 38.22 83 TYR A CA 1
ATOM 626 C C . TYR A 1 83 ? -10.749 0.269 1.439 1.00 38.22 83 TYR A C 1
ATOM 628 O O . TYR A 1 83 ? -11.957 0.439 1.590 1.00 38.22 83 TYR A O 1
ATOM 636 N N . VAL A 1 84 ? -9.852 1.065 2.007 1.00 40.81 84 VAL A N 1
ATOM 637 C CA . VAL A 1 84 ? -10.194 2.363 2.543 1.00 40.81 84 VAL A CA 1
ATOM 638 C C . VAL A 1 84 ? -10.217 3.287 1.361 1.00 40.81 84 VAL A C 1
ATOM 640 O O . VAL A 1 84 ? -9.239 3.958 1.051 1.00 40.81 84 VAL A O 1
ATOM 643 N N . THR A 1 85 ? -11.367 3.383 0.713 1.00 37.31 85 THR A N 1
ATOM 644 C CA . THR A 1 85 ? 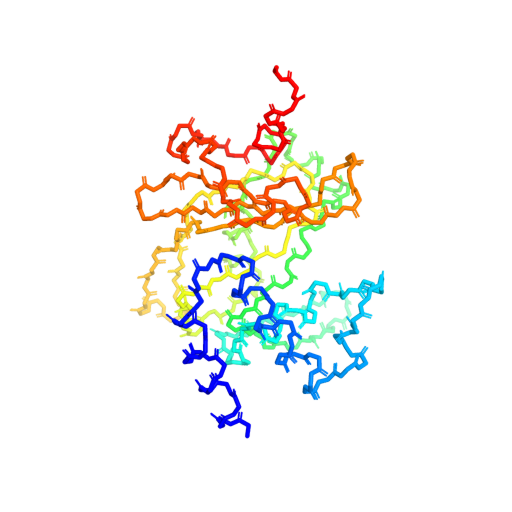-11.607 4.638 0.034 1.00 37.31 85 THR A CA 1
ATOM 645 C C . THR A 1 85 ? -11.753 5.685 1.128 1.00 37.31 85 THR A C 1
ATOM 647 O O . THR A 1 85 ? -12.812 5.852 1.735 1.00 37.31 85 THR A O 1
ATOM 650 N N . ALA A 1 86 ? -10.657 6.370 1.436 1.00 36.31 86 ALA A N 1
ATOM 651 C CA . ALA A 1 86 ? -10.746 7.620 2.147 1.00 36.31 86 ALA A CA 1
ATOM 652 C C . ALA A 1 86 ? -11.514 8.546 1.194 1.00 36.31 86 ALA A C 1
ATOM 654 O O . ALA A 1 86 ? -10.993 9.054 0.213 1.00 36.31 86 ALA A O 1
ATOM 655 N N . TYR A 1 87 ? -12.819 8.676 1.394 1.00 37.69 87 TYR A N 1
ATOM 656 C CA . TYR A 1 87 ? -13.589 9.682 0.689 1.00 37.69 87 TYR A CA 1
ATOM 657 C C . TYR A 1 87 ? -13.366 10.980 1.443 1.00 37.69 87 TYR A C 1
ATOM 659 O O . TYR A 1 87 ? -13.827 11.125 2.573 1.00 37.69 87 TYR A O 1
ATOM 667 N N . ALA A 1 88 ? -12.708 11.953 0.820 1.00 34.31 88 ALA A N 1
ATOM 668 C CA . ALA A 1 88 ? -12.886 13.337 1.222 1.00 34.31 88 ALA A CA 1
ATOM 669 C C . ALA A 1 88 ? -14.299 13.755 0.788 1.00 34.31 88 ALA A C 1
ATOM 671 O O . ALA A 1 88 ? -14.486 14.368 -0.260 1.00 34.31 88 ALA A O 1
ATOM 672 N N . THR A 1 89 ? -15.329 13.397 1.559 1.00 36.06 89 THR A N 1
ATOM 673 C CA . THR A 1 89 ? -16.606 14.101 1.417 1.00 36.06 89 THR A CA 1
ATOM 674 C C . THR A 1 89 ? -16.336 15.587 1.681 1.00 36.06 89 THR A C 1
ATOM 676 O O . THR A 1 89 ? -15.476 15.931 2.496 1.00 36.06 89 THR A O 1
ATOM 679 N N . ASN A 1 90 ? -17.038 16.494 0.993 1.00 39.09 90 ASN A N 1
ATOM 680 C CA . ASN A 1 90 ? -16.887 17.949 1.180 1.00 39.09 90 ASN A CA 1
ATOM 681 C C . ASN A 1 90 ? -16.976 18.385 2.662 1.00 39.09 90 ASN A C 1
ATOM 683 O O . ASN A 1 90 ? -16.458 19.435 3.040 1.00 39.09 90 ASN A O 1
ATOM 687 N N . SER A 1 91 ? -17.582 17.554 3.510 1.00 39.47 91 SER A N 1
ATOM 688 C CA . SER A 1 91 ? -17.645 17.682 4.964 1.00 39.47 91 SER A CA 1
ATOM 689 C C . SER A 1 91 ? -16.274 17.602 5.655 1.00 39.47 91 SER A C 1
ATOM 691 O O . SER A 1 91 ? -16.027 18.368 6.579 1.00 39.47 91 SER A O 1
ATOM 693 N N . LEU A 1 92 ? -15.351 16.742 5.209 1.00 39.59 92 LEU A N 1
ATOM 694 C CA . LEU A 1 92 ? -14.027 16.583 5.835 1.00 39.59 92 LEU A CA 1
ATOM 695 C C . LEU A 1 92 ? -13.089 17.759 5.528 1.00 39.59 92 LEU A C 1
ATOM 697 O O . LEU A 1 92 ? -12.369 18.217 6.413 1.00 39.59 92 LEU A O 1
ATOM 701 N N . ARG A 1 93 ? -13.170 18.327 4.316 1.00 41.09 93 ARG A N 1
ATOM 702 C CA . ARG A 1 93 ? -12.413 19.537 3.938 1.00 41.09 93 ARG A CA 1
ATOM 703 C C . ARG A 1 93 ? -12.816 20.781 4.739 1.00 41.09 93 ARG A C 1
ATOM 705 O O . ARG A 1 93 ? -11.988 21.663 4.930 1.00 41.09 93 ARG A O 1
ATOM 712 N N . ARG A 1 94 ? -14.059 20.852 5.234 1.00 40.00 94 ARG A N 1
ATOM 713 C CA . ARG A 1 94 ? -14.516 21.938 6.124 1.00 40.00 94 ARG A CA 1
ATOM 714 C C . ARG A 1 94 ? -13.985 21.818 7.554 1.00 40.00 94 ARG A C 1
ATOM 716 O O . ARG A 1 94 ? -13.924 22.828 8.244 1.00 40.00 94 ARG A O 1
ATOM 723 N N . ILE A 1 95 ? -13.643 20.609 8.002 1.00 43.38 95 ILE A N 1
ATOM 724 C CA . ILE A 1 95 ? -13.289 20.335 9.403 1.00 43.38 95 ILE A CA 1
ATOM 725 C C . ILE A 1 95 ? -11.778 20.435 9.631 1.00 43.38 95 ILE A C 1
ATOM 727 O O . ILE A 1 95 ? -11.368 20.819 10.723 1.00 43.38 95 ILE A O 1
ATOM 731 N N . ASN A 1 96 ? -10.943 20.125 8.632 1.00 46.91 96 ASN A N 1
ATOM 732 C CA . ASN A 1 96 ? -9.499 20.309 8.766 1.00 46.91 96 ASN A CA 1
ATOM 733 C C . ASN A 1 96 ? -8.821 20.725 7.443 1.00 46.91 96 ASN A C 1
ATOM 735 O O . ASN A 1 96 ? -8.482 19.864 6.628 1.00 46.91 96 ASN A O 1
ATOM 739 N N . PRO A 1 97 ? -8.608 22.033 7.214 1.00 47.84 97 PRO A N 1
ATOM 740 C CA . PRO A 1 97 ? -7.980 22.540 5.994 1.00 47.84 97 PRO A CA 1
ATOM 741 C C . PRO A 1 97 ? -6.467 22.265 5.902 1.00 47.84 97 PRO A C 1
ATOM 743 O O . PRO A 1 97 ? -5.885 22.527 4.855 1.00 47.84 97 PRO A O 1
ATOM 746 N N . GLN A 1 98 ? -5.826 21.743 6.957 1.00 50.88 98 GLN A N 1
ATOM 747 C CA . GLN A 1 98 ? -4.368 21.541 7.023 1.00 50.88 98 GLN A CA 1
ATOM 748 C C . GLN A 1 98 ? -3.891 20.161 6.521 1.00 50.88 98 GLN A C 1
ATOM 750 O O . GLN A 1 98 ? -2.692 19.905 6.504 1.00 50.88 98 GLN A O 1
ATOM 755 N N . GLY A 1 99 ? -4.804 19.285 6.084 1.00 55.47 99 GLY A N 1
ATOM 756 C CA . GLY A 1 99 ? -4.485 17.938 5.593 1.00 55.47 99 GLY A CA 1
ATOM 757 C C . GLY A 1 99 ? -4.793 16.825 6.601 1.00 55.47 99 GLY A C 1
ATOM 758 O O . GLY A 1 99 ? -5.042 17.069 7.782 1.00 55.47 99 GLY A O 1
ATOM 759 N N . TYR A 1 100 ? -4.826 15.585 6.110 1.00 67.12 100 TYR A N 1
ATOM 760 C CA . TYR A 1 100 ? -5.041 14.377 6.912 1.00 67.12 100 TYR A CA 1
ATOM 761 C C . TYR A 1 100 ? -3.839 13.451 6.729 1.00 67.12 100 TYR A C 1
ATOM 763 O O . TYR A 1 100 ? -3.472 13.159 5.592 1.00 67.12 100 TYR A O 1
ATOM 771 N N . SER A 1 101 ? -3.237 12.987 7.827 1.00 72.62 101 SER A N 1
ATOM 772 C CA . SER A 1 101 ? -2.274 11.887 7.773 1.00 72.62 101 SER A CA 1
ATOM 773 C C . SER A 1 101 ? -2.982 10.543 7.803 1.00 72.62 101 SER A C 1
ATOM 775 O O . SER A 1 101 ? -4.084 10.404 8.352 1.00 72.62 101 SER A O 1
ATOM 777 N N . LEU A 1 102 ? -2.334 9.541 7.219 1.00 73.62 102 LEU A N 1
ATOM 778 C CA . LEU A 1 102 ? -2.833 8.179 7.199 1.00 73.62 102 LEU A CA 1
ATOM 779 C C . LEU A 1 102 ? -3.034 7.652 8.628 1.00 73.62 102 LEU A C 1
ATOM 781 O O . LEU A 1 102 ? -4.070 7.060 8.920 1.00 73.62 102 LEU A O 1
ATOM 785 N N . ARG A 1 103 ? -2.112 7.951 9.546 1.00 75.19 103 ARG A N 1
ATOM 786 C CA . ARG A 1 103 ? -2.217 7.647 10.978 1.00 75.19 103 ARG A CA 1
ATOM 787 C C . ARG A 1 103 ? -3.459 8.262 11.603 1.00 75.19 103 ARG A C 1
ATOM 789 O O . ARG A 1 103 ? -4.238 7.539 12.212 1.00 75.19 103 ARG A O 1
ATOM 796 N N . SER A 1 104 ? -3.682 9.566 11.431 1.00 72.00 104 SER A N 1
ATOM 797 C CA . SER A 1 104 ? -4.863 10.224 12.004 1.00 72.00 104 SER A CA 1
ATOM 798 C C . SER A 1 104 ? -6.164 9.702 11.395 1.00 72.00 104 SER A C 1
ATOM 800 O O . SER A 1 104 ? -7.202 9.683 12.062 1.00 72.00 104 SER A O 1
ATOM 802 N N . TRP A 1 105 ? -6.129 9.263 10.133 1.00 72.31 105 TRP A N 1
ATOM 803 C CA . TRP A 1 105 ? -7.241 8.544 9.528 1.00 72.31 105 TRP A CA 1
ATOM 804 C C . TRP A 1 105 ? -7.473 7.197 10.231 1.00 72.31 105 TRP A C 1
ATOM 806 O O . TRP A 1 105 ? -8.608 6.935 10.635 1.00 72.31 105 TRP A O 1
ATOM 816 N N . PHE A 1 106 ? -6.421 6.397 10.444 1.00 71.50 106 PHE A N 1
ATOM 817 C CA . PHE A 1 106 ? -6.492 5.121 11.163 1.00 71.50 106 PHE A CA 1
ATOM 818 C C . PHE A 1 106 ? -7.044 5.305 12.579 1.00 71.50 106 PHE A C 1
ATOM 820 O O . PHE A 1 106 ? -8.084 4.738 12.880 1.00 71.50 106 PHE A O 1
ATOM 827 N N . GLU A 1 107 ? -6.439 6.157 13.407 1.00 70.50 107 GLU A N 1
ATOM 828 C CA . GLU A 1 107 ? -6.872 6.414 14.793 1.00 70.50 107 GLU A CA 1
ATOM 829 C C . GLU A 1 107 ? -8.359 6.799 14.862 1.00 70.50 107 GLU A C 1
ATOM 831 O O . GLU A 1 107 ? -9.131 6.278 15.663 1.00 70.50 107 GLU A O 1
ATOM 836 N N . ARG A 1 108 ? -8.822 7.673 13.959 1.00 64.19 108 ARG A N 1
ATOM 837 C CA . ARG A 1 108 ? -10.221 8.121 13.959 1.00 64.19 108 ARG A CA 1
ATOM 838 C C . ARG A 1 108 ? -11.210 7.025 13.559 1.00 64.19 108 ARG A C 1
ATOM 840 O O . ARG A 1 108 ? -12.309 6.989 14.112 1.00 64.19 108 ARG A O 1
ATOM 847 N N . HIS A 1 109 ? -10.863 6.190 12.584 1.00 61.97 109 HIS A N 1
ATOM 848 C CA . HIS A 1 109 ? -11.782 5.190 12.030 1.00 61.97 109 HIS A CA 1
ATOM 849 C C . HIS A 1 109 ? -11.653 3.819 12.706 1.00 61.97 109 HIS A C 1
ATOM 851 O O . HIS A 1 109 ? -12.594 3.033 12.644 1.00 61.97 109 HIS A O 1
ATOM 857 N N . PHE A 1 110 ? -10.537 3.544 13.384 1.00 61.88 110 PHE A N 1
ATOM 858 C CA . PHE A 1 110 ? -10.330 2.324 14.160 1.00 61.88 110 PHE A CA 1
ATOM 859 C C . PHE A 1 110 ? -10.761 2.490 15.618 1.00 61.88 110 PHE A C 1
ATOM 861 O O . PHE A 1 110 ? -11.477 1.625 16.118 1.00 61.88 110 PHE A O 1
ATOM 868 N N . ASP A 1 111 ? -10.435 3.612 16.275 1.00 55.47 111 ASP A N 1
ATOM 869 C CA . ASP A 1 111 ? -10.627 3.722 17.730 1.00 55.47 111 ASP A CA 1
ATOM 870 C C . ASP A 1 111 ? -12.001 4.270 18.146 1.00 55.47 111 ASP A C 1
ATOM 872 O O . ASP A 1 111 ? -12.426 4.057 19.281 1.00 55.47 111 ASP A O 1
ATOM 876 N N . ARG A 1 112 ? -12.722 4.989 17.269 1.00 50.88 112 ARG A N 1
ATOM 877 C CA . ARG A 1 112 ? -13.954 5.711 17.666 1.00 50.88 112 ARG A CA 1
ATOM 878 C C . ARG A 1 112 ? -15.279 5.170 17.124 1.00 50.88 112 ARG A C 1
ATOM 880 O O . ARG A 1 112 ? -16.314 5.553 17.661 1.00 50.88 112 ARG A O 1
ATOM 887 N N . TYR A 1 113 ? -15.291 4.295 16.115 1.00 49.53 113 TYR A N 1
ATOM 888 C CA . TYR A 1 113 ? -16.535 3.934 15.412 1.00 49.53 113 TYR A CA 1
ATOM 889 C C . TYR A 1 113 ? -16.574 2.487 14.926 1.00 49.53 113 TYR A C 1
ATOM 891 O O . TYR A 1 113 ? -16.364 2.265 13.741 1.00 49.53 113 TYR A O 1
ATOM 899 N N . ASN A 1 114 ? -16.878 1.503 15.790 1.00 55.28 114 ASN A N 1
ATOM 900 C CA . ASN A 1 114 ? -17.083 0.103 15.355 1.00 55.28 114 ASN A CA 1
ATOM 901 C C . ASN A 1 114 ? -16.044 -0.357 14.314 1.00 55.28 114 ASN A C 1
ATOM 903 O O . ASN A 1 114 ? -16.389 -1.000 13.316 1.00 55.28 114 ASN A O 1
ATOM 907 N N . GLY A 1 115 ? -14.802 0.094 14.515 1.00 59.88 115 GLY A N 1
ATOM 908 C CA . GLY A 1 115 ? -13.779 0.080 13.492 1.00 59.88 115 GLY A CA 1
ATOM 909 C C . GLY A 1 115 ? -13.367 -1.343 13.150 1.00 59.88 115 GLY A C 1
ATOM 910 O O . GLY A 1 115 ? -13.810 -2.302 13.793 1.00 59.88 115 GLY A O 1
ATOM 911 N N . PRO A 1 116 ? -12.514 -1.511 12.135 1.00 64.62 116 PRO A N 1
ATOM 912 C CA . PRO A 1 116 ? -11.999 -2.822 11.797 1.00 64.62 116 PRO A CA 1
ATOM 913 C C . PRO A 1 116 ? -11.283 -3.439 13.013 1.00 64.62 116 PRO A C 1
ATOM 915 O O . PRO A 1 116 ? -10.275 -2.927 13.491 1.00 64.62 116 PRO A O 1
ATOM 918 N N . GLN A 1 117 ? -11.816 -4.543 13.530 1.00 75.06 117 GLN A N 1
ATOM 919 C CA . GLN A 1 117 ? -11.246 -5.315 14.627 1.00 75.06 117 GLN A CA 1
ATOM 920 C C . GLN A 1 117 ? -10.134 -6.202 14.078 1.00 75.06 117 GLN A C 1
ATOM 922 O O . GLN A 1 117 ? -10.406 -7.257 13.502 1.00 75.06 117 GLN A O 1
ATOM 927 N N . ILE A 1 118 ? -8.885 -5.768 14.240 1.00 77.56 118 ILE A N 1
ATOM 928 C CA . ILE A 1 118 ? -7.709 -6.545 13.839 1.00 77.56 118 ILE A CA 1
ATOM 929 C C . ILE A 1 118 ? -7.511 -7.675 14.854 1.00 77.56 118 ILE A C 1
ATOM 931 O O . ILE A 1 118 ? -7.172 -7.424 16.007 1.00 77.56 118 ILE A O 1
ATOM 935 N N . ALA A 1 119 ? -7.727 -8.917 14.433 1.00 81.25 119 ALA A N 1
ATOM 936 C CA . ALA A 1 119 ? -7.506 -10.116 15.240 1.00 81.25 119 ALA A CA 1
ATOM 937 C C . ALA A 1 119 ? -6.038 -10.567 15.218 1.00 81.25 119 ALA A C 1
ATOM 939 O O . ALA A 1 119 ? -5.551 -11.131 16.191 1.00 81.25 119 ALA A O 1
ATOM 940 N N . HIS A 1 120 ? -5.323 -10.311 14.122 1.00 83.31 120 HIS A N 1
ATOM 941 C CA . HIS A 1 120 ? -3.880 -10.527 14.030 1.00 83.31 120 HIS A CA 1
ATOM 942 C C . HIS A 1 120 ? -3.244 -9.549 13.045 1.00 83.31 120 HIS A C 1
ATOM 944 O O . HIS A 1 120 ? -3.844 -9.194 12.034 1.00 83.31 120 HIS A O 1
ATOM 950 N N . ILE A 1 121 ? -2.012 -9.116 13.316 1.00 81.69 121 ILE A N 1
ATOM 951 C CA . ILE A 1 121 ? -1.338 -8.114 12.482 1.00 81.69 121 ILE A CA 1
ATOM 952 C C . ILE A 1 121 ? -0.639 -8.811 11.303 1.00 81.69 121 ILE A C 1
ATOM 954 O O . ILE A 1 121 ? 0.251 -9.637 11.538 1.00 81.69 121 ILE A O 1
ATOM 958 N N . PRO A 1 122 ? -0.996 -8.503 10.041 1.00 78.00 122 PRO A N 1
ATOM 959 C CA . PRO A 1 122 ? -0.385 -9.157 8.892 1.00 78.00 122 PRO A CA 1
ATOM 960 C C . PRO A 1 122 ? 1.084 -8.727 8.716 1.00 78.00 122 PRO A C 1
ATOM 962 O O . PRO A 1 122 ? 1.459 -7.617 9.101 1.00 78.00 122 PRO A O 1
ATOM 965 N N . PRO A 1 123 ? 1.942 -9.579 8.121 1.00 79.38 123 PRO A N 1
ATOM 966 C CA . PRO A 1 123 ? 3.341 -9.232 7.853 1.00 79.38 123 PRO A CA 1
ATOM 967 C C . PRO A 1 123 ? 3.504 -8.139 6.786 1.00 79.38 123 PRO A C 1
ATOM 969 O O . PRO A 1 123 ? 4.532 -7.470 6.761 1.00 79.38 123 PRO A O 1
ATOM 972 N N . LEU A 1 124 ? 2.501 -7.950 5.930 1.00 78.38 124 LEU A N 1
ATOM 973 C CA . LEU A 1 124 ? 2.413 -6.890 4.934 1.00 78.38 124 LEU A CA 1
ATOM 974 C C . LEU A 1 124 ? 0.970 -6.363 4.963 1.00 78.38 124 LEU A C 1
ATOM 976 O O . LEU A 1 124 ? 0.039 -7.140 5.133 1.00 78.38 124 LEU A O 1
ATOM 980 N N . LEU A 1 125 ? 0.773 -5.054 4.829 1.00 78.94 125 LEU A N 1
ATOM 981 C CA . LEU A 1 125 ? -0.551 -4.434 4.773 1.00 78.94 125 LEU A CA 1
ATOM 982 C C . LEU A 1 125 ? -0.629 -3.569 3.519 1.00 78.94 125 LEU A C 1
ATOM 984 O O . LEU A 1 125 ? 0.234 -2.723 3.299 1.00 78.94 125 LEU A O 1
ATOM 988 N N . VAL A 1 126 ? -1.674 -3.766 2.718 1.00 78.12 126 VAL A N 1
ATOM 989 C CA . VAL A 1 126 ? -1.942 -2.942 1.533 1.00 78.12 126 VAL A CA 1
ATOM 990 C C . VAL A 1 126 ? -3.102 -2.004 1.833 1.00 78.12 126 VAL A C 1
ATOM 992 O O . VAL A 1 126 ? -4.186 -2.457 2.209 1.00 78.12 126 VAL A O 1
ATOM 995 N N . VAL A 1 127 ? -2.863 -0.707 1.644 1.00 75.94 127 VAL A N 1
ATOM 996 C CA . VAL A 1 127 ? -3.855 0.357 1.814 1.00 75.94 127 VAL A CA 1
ATOM 997 C C . VAL A 1 127 ? -4.070 1.030 0.465 1.00 75.94 127 VAL A C 1
ATOM 999 O O . VAL A 1 127 ? -3.145 1.616 -0.094 1.00 75.94 127 VAL A O 1
ATOM 1002 N N . ALA A 1 128 ? -5.288 0.936 -0.067 1.00 75.81 128 ALA A N 1
ATOM 1003 C CA . ALA A 1 128 ? -5.689 1.730 -1.222 1.00 75.81 128 ALA A CA 1
ATOM 1004 C C . ALA A 1 128 ? -5.967 3.164 -0.755 1.00 75.81 128 ALA A C 1
ATOM 1006 O O . ALA A 1 128 ? -6.641 3.353 0.251 1.00 75.81 128 ALA A O 1
ATOM 1007 N N . ILE A 1 129 ? -5.430 4.168 -1.449 1.00 72.62 129 ILE A N 1
ATOM 1008 C CA . ILE A 1 129 ? -5.627 5.581 -1.107 1.00 72.62 129 ILE A CA 1
ATOM 1009 C C . ILE A 1 129 ? -6.143 6.296 -2.346 1.00 72.62 129 ILE A C 1
ATOM 1011 O O . ILE A 1 129 ? -5.459 6.375 -3.361 1.00 72.62 129 ILE A O 1
ATOM 1015 N N . GLU A 1 130 ? -7.352 6.841 -2.246 1.00 67.44 130 GLU A N 1
ATOM 1016 C CA . GLU A 1 130 ? -8.017 7.566 -3.338 1.00 67.44 130 GLU A CA 1
ATOM 1017 C C . GLU A 1 130 ? -8.160 9.073 -3.028 1.00 67.44 130 GLU A C 1
ATOM 1019 O O . GLU A 1 130 ? -8.905 9.797 -3.688 1.00 67.44 130 GLU A O 1
ATOM 1024 N N . VAL A 1 131 ? -7.420 9.572 -2.027 1.00 63.66 131 VAL A N 1
ATOM 1025 C CA . VAL A 1 131 ? -7.351 10.999 -1.666 1.00 63.66 131 VAL A CA 1
ATOM 1026 C C . VAL A 1 131 ? -6.056 11.601 -2.181 1.00 63.66 131 VAL A C 1
ATOM 1028 O O . VAL A 1 131 ? -4.981 11.065 -1.935 1.00 63.66 131 VAL A O 1
ATOM 1031 N N . ARG A 1 132 ? -6.159 12.758 -2.842 1.00 59.47 132 ARG A N 1
ATOM 1032 C CA . ARG A 1 132 ? -5.002 13.489 -3.384 1.00 59.47 132 ARG A CA 1
ATOM 1033 C C . ARG A 1 132 ? -4.082 14.079 -2.314 1.00 59.47 132 ARG A C 1
ATOM 1035 O O . ARG A 1 132 ? -2.874 14.079 -2.496 1.00 59.47 132 ARG A O 1
ATOM 1042 N N . ASP A 1 133 ? -4.653 14.533 -1.204 1.00 65.12 133 ASP A N 1
ATOM 1043 C CA . ASP A 1 133 ? -3.959 15.342 -0.194 1.00 65.12 133 ASP A CA 1
ATOM 1044 C C . ASP A 1 133 ? -3.680 14.552 1.1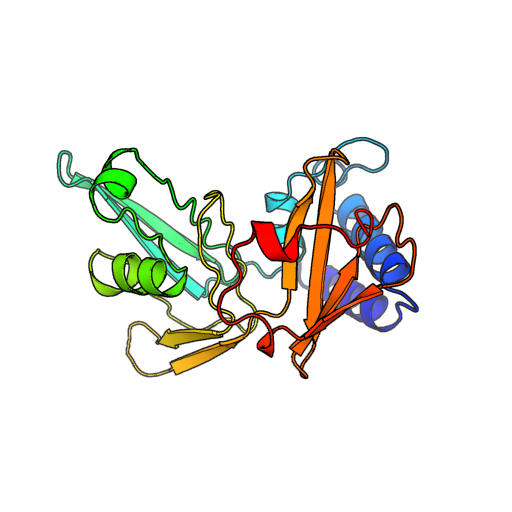05 1.00 65.12 133 ASP A C 1
ATOM 1046 O O . ASP A 1 133 ? -3.660 15.121 2.197 1.00 65.12 133 ASP A O 1
ATOM 1050 N N . MET A 1 134 ? -3.545 13.223 1.010 1.00 71.00 134 MET A N 1
ATOM 1051 C CA . MET A 1 134 ? -3.211 12.376 2.160 1.00 71.00 134 MET A CA 1
ATOM 1052 C C . MET A 1 134 ? -1.706 12.435 2.429 1.00 71.00 134 MET A C 1
ATOM 1054 O O . MET A 1 134 ? -0.905 12.142 1.541 1.00 71.00 134 MET A O 1
ATOM 1058 N N . ILE A 1 135 ? -1.332 12.754 3.665 1.00 74.81 135 ILE A N 1
ATOM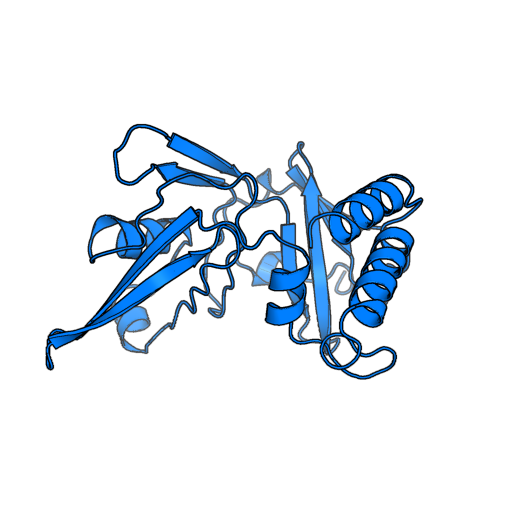 1059 C CA . ILE A 1 135 ? 0.045 12.612 4.140 1.00 74.81 135 ILE A CA 1
ATOM 1060 C C . ILE A 1 135 ? 0.279 11.136 4.465 1.00 74.81 135 ILE A C 1
ATOM 1062 O O . ILE A 1 135 ? -0.435 10.562 5.292 1.00 74.81 135 ILE A O 1
ATOM 1066 N N . LEU A 1 136 ? 1.270 10.512 3.827 1.00 76.06 136 LEU A N 1
ATOM 1067 C CA . LEU A 1 136 ? 1.616 9.129 4.146 1.00 76.06 136 LEU A CA 1
ATOM 1068 C C . LEU A 1 136 ? 2.571 9.069 5.333 1.00 76.06 136 LEU A C 1
ATOM 1070 O O . LEU A 1 136 ? 3.691 9.578 5.276 1.00 76.06 136 LEU A O 1
ATOM 1074 N N . ASP A 1 137 ? 2.146 8.376 6.383 1.00 80.88 137 ASP A N 1
ATOM 1075 C CA . ASP A 1 137 ? 3.037 7.950 7.451 1.00 80.88 137 ASP A CA 1
ATOM 1076 C C . ASP A 1 137 ? 3.913 6.790 6.964 1.00 80.88 137 ASP A C 1
ATOM 1078 O O . ASP A 1 137 ? 3.423 5.759 6.502 1.00 80.88 137 ASP A O 1
ATOM 1082 N N . THR A 1 138 ? 5.224 6.926 7.131 1.00 82.88 138 THR A N 1
ATOM 1083 C CA . THR A 1 138 ? 6.204 5.886 6.773 1.00 82.88 138 THR A CA 1
ATOM 1084 C C . THR A 1 138 ? 6.201 4.719 7.765 1.00 82.88 138 THR A C 1
ATOM 1086 O O . THR A 1 138 ? 6.774 3.662 7.496 1.00 82.88 138 THR A O 1
ATOM 1089 N N . ARG A 1 139 ? 5.552 4.899 8.923 1.00 85.50 139 ARG A N 1
ATOM 1090 C CA . ARG A 1 139 ? 5.420 3.913 9.999 1.00 85.50 139 ARG A CA 1
ATOM 1091 C C . ARG A 1 139 ? 4.039 4.001 10.630 1.00 85.50 139 ARG A C 1
ATOM 1093 O O . ARG A 1 139 ? 3.626 5.072 11.072 1.00 85.50 139 ARG A O 1
ATOM 1100 N N . LEU A 1 140 ? 3.363 2.866 10.739 1.00 82.50 140 LEU A N 1
ATOM 1101 C CA . LEU A 1 140 ? 2.042 2.746 11.345 1.00 82.50 140 LEU A CA 1
ATOM 1102 C C . LEU A 1 140 ? 2.076 1.687 12.441 1.00 82.50 140 LEU A C 1
ATOM 1104 O O . LEU A 1 140 ? 2.515 0.560 12.214 1.00 82.50 140 LEU A O 1
ATOM 1108 N N . ARG A 1 141 ? 1.604 2.044 13.635 1.00 84.94 141 ARG A N 1
ATOM 1109 C CA . ARG A 1 141 ? 1.465 1.104 14.746 1.00 84.94 141 ARG A CA 1
ATOM 1110 C C . ARG A 1 141 ? 0.064 0.521 14.745 1.00 84.94 141 ARG A C 1
ATOM 1112 O O . ARG A 1 141 ? -0.909 1.265 14.755 1.00 84.94 141 ARG A O 1
ATOM 1119 N N . PHE A 1 142 ? -0.011 -0.800 14.776 1.00 80.50 142 PHE A N 1
ATOM 1120 C CA . PHE A 1 142 ? -1.249 -1.550 14.900 1.00 80.50 142 PHE A CA 1
ATOM 1121 C C . PHE A 1 142 ? -1.258 -2.290 16.224 1.00 80.50 142 PHE A C 1
ATOM 1123 O O . PHE A 1 142 ? -0.226 -2.799 16.666 1.00 80.50 142 PHE A O 1
ATOM 1130 N N . THR A 1 143 ? -2.436 -2.374 16.822 1.00 83.06 143 THR A N 1
ATOM 1131 C CA . THR A 1 143 ? -2.688 -3.166 18.019 1.00 83.06 143 THR A CA 1
ATOM 1132 C C . THR A 1 143 ? -3.899 -4.044 17.738 1.00 83.06 143 THR A C 1
ATOM 1134 O O . THR A 1 143 ? -4.845 -3.601 17.082 1.00 83.06 143 THR A O 1
ATOM 1137 N N . THR A 1 144 ? -3.853 -5.304 18.161 1.00 84.94 144 THR A N 1
ATOM 1138 C CA . THR A 1 144 ? -4.999 -6.210 18.029 1.00 84.94 144 THR A CA 1
ATOM 1139 C C . THR A 1 144 ? -6.148 -5.745 18.913 1.00 84.94 144 THR A C 1
ATOM 1141 O O . THR A 1 144 ? -5.938 -5.062 19.914 1.00 84.94 144 THR A O 1
ATOM 1144 N N . TYR A 1 145 ? -7.381 -6.105 18.553 1.00 81.56 145 TYR A N 1
ATOM 1145 C CA . TYR A 1 145 ? -8.571 -5.625 19.265 1.00 81.56 145 TYR A CA 1
ATOM 1146 C C . TYR A 1 145 ? -8.597 -6.036 20.750 1.00 81.56 145 TYR A C 1
ATOM 1148 O O . TYR A 1 145 ? -9.219 -5.362 21.565 1.00 81.56 145 TYR A O 1
ATOM 1156 N N . ASP A 1 146 ? -7.941 -7.144 21.097 1.00 84.12 146 ASP A N 1
ATOM 1157 C CA . ASP A 1 146 ? -7.801 -7.659 22.461 1.00 84.12 146 ASP A CA 1
ATOM 1158 C C . ASP A 1 146 ? -6.622 -7.025 23.225 1.00 84.12 146 ASP A C 1
ATOM 1160 O O . ASP A 1 146 ? -6.403 -7.329 24.396 1.00 84.12 146 ASP A O 1
ATOM 1164 N N . GLY A 1 147 ? -5.849 -6.157 22.566 1.00 85.50 147 GLY A N 1
ATOM 1165 C CA . GLY A 1 147 ? -4.683 -5.480 23.122 1.00 85.50 147 GLY A CA 1
ATOM 1166 C C . GLY A 1 147 ? -3.460 -6.374 23.333 1.00 85.50 147 GLY A C 1
ATOM 1167 O O . GLY A 1 147 ? -2.459 -5.898 23.865 1.00 85.50 147 GLY A O 1
ATOM 1168 N N . THR A 1 148 ? -3.508 -7.652 22.945 1.00 88.69 148 THR A N 1
ATOM 1169 C CA . THR A 1 148 ? -2.446 -8.613 23.283 1.00 88.69 148 THR A CA 1
ATOM 1170 C C . THR A 1 148 ? -1.225 -8.508 22.378 1.00 88.69 148 THR A C 1
ATOM 1172 O O . THR A 1 148 ? -0.122 -8.871 22.790 1.00 88.69 148 THR A O 1
ATOM 1175 N N . GLN A 1 149 ? -1.388 -7.992 21.159 1.00 88.62 149 GLN A N 1
ATOM 1176 C CA . GLN A 1 149 ? -0.297 -7.788 20.216 1.00 88.62 149 GLN A CA 1
ATOM 1177 C C . GLN A 1 149 ? -0.249 -6.339 19.758 1.00 88.62 149 GLN A C 1
ATOM 1179 O O . GLN A 1 149 ? -1.265 -5.749 19.397 1.00 88.62 149 GLN A O 1
ATOM 1184 N N . SER A 1 150 ? 0.961 -5.786 19.695 1.00 88.62 150 SER A N 1
ATOM 1185 C CA . SER A 1 150 ? 1.223 -4.513 19.033 1.00 88.62 150 SER A CA 1
ATOM 1186 C C . SER A 1 150 ? 2.439 -4.644 18.130 1.00 88.62 150 SER A C 1
ATOM 1188 O O . SER A 1 150 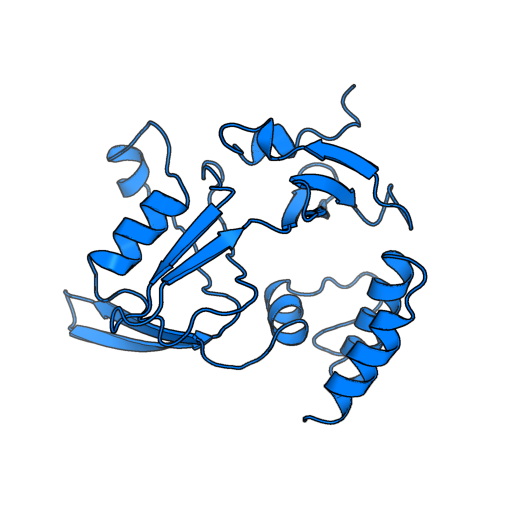? 3.451 -5.233 18.512 1.00 88.62 150 SER A O 1
ATOM 1190 N N . ARG A 1 151 ? 2.336 -4.118 16.910 1.00 88.69 151 ARG A N 1
ATOM 1191 C CA . ARG A 1 151 ? 3.415 -4.156 15.924 1.00 88.69 151 ARG A CA 1
ATOM 1192 C C . ARG A 1 151 ? 3.421 -2.880 15.103 1.00 88.69 151 ARG A C 1
ATOM 1194 O O . ARG A 1 151 ? 2.381 -2.371 14.695 1.00 88.69 151 ARG A O 1
ATOM 1201 N N . GLU A 1 152 ? 4.620 -2.389 14.835 1.00 88.88 152 GLU A N 1
ATOM 1202 C CA . GLU A 1 152 ? 4.842 -1.304 13.890 1.00 88.88 152 GLU A CA 1
ATOM 1203 C C . GLU A 1 152 ? 5.120 -1.886 12.501 1.00 88.88 152 GLU A C 1
ATOM 1205 O O . GLU A 1 152 ? 6.016 -2.715 12.324 1.00 88.88 152 GLU A O 1
ATOM 1210 N N . LEU A 1 153 ? 4.316 -1.475 11.524 1.00 86.56 153 LEU A N 1
ATOM 1211 C CA . LEU A 1 153 ? 4.535 -1.745 10.112 1.00 86.56 153 LEU A CA 1
ATOM 1212 C C . LEU A 1 153 ? 5.203 -0.525 9.480 1.00 86.56 153 LEU A C 1
ATOM 1214 O O . LEU A 1 153 ? 4.822 0.615 9.745 1.00 86.56 153 LEU A O 1
ATOM 1218 N N . ARG A 1 154 ? 6.209 -0.779 8.646 1.00 88.88 154 ARG A N 1
ATOM 1219 C CA . ARG A 1 154 ? 6.957 0.239 7.899 1.00 88.88 154 ARG A CA 1
ATOM 1220 C C . ARG A 1 154 ? 6.472 0.249 6.452 1.00 88.88 154 ARG A C 1
ATOM 1222 O O . ARG A 1 154 ? 6.143 -0.810 5.918 1.00 88.88 154 ARG A O 1
ATOM 1229 N N . LEU A 1 155 ? 6.455 1.418 5.819 1.00 87.56 155 LEU A N 1
ATOM 1230 C CA . LEU A 1 155 ? 6.196 1.529 4.388 1.00 87.56 155 LEU A CA 1
ATOM 1231 C C . LEU A 1 155 ? 7.322 0.828 3.624 1.00 87.56 155 LEU A C 1
ATOM 1233 O O . LEU A 1 155 ? 8.473 1.238 3.715 1.00 87.56 155 LEU A O 1
ATOM 1237 N N . CYS A 1 156 ? 6.982 -0.217 2.873 1.00 90.00 156 CYS A N 1
ATOM 1238 C CA . CYS A 1 156 ? 7.932 -0.970 2.047 1.00 90.00 156 CYS A CA 1
ATOM 1239 C C . CYS A 1 156 ? 7.737 -0.730 0.543 1.00 90.00 156 CYS A C 1
ATOM 1241 O O . CYS A 1 156 ? 8.509 -1.216 -0.281 1.00 90.00 156 CYS A O 1
ATOM 1243 N N . GLY A 1 157 ? 6.694 0.003 0.154 1.00 88.69 157 GLY A N 1
ATOM 1244 C CA . GLY A 1 157 ? 6.486 0.364 -1.237 1.00 88.69 157 GLY A CA 1
ATOM 1245 C C . GLY A 1 157 ? 5.170 1.074 -1.504 1.00 88.69 157 GLY A C 1
ATOM 1246 O O . GLY A 1 157 ? 4.276 1.123 -0.661 1.00 88.69 157 GLY A O 1
ATOM 1247 N N . MET A 1 158 ? 5.071 1.635 -2.703 1.00 86.94 158 MET A N 1
ATOM 1248 C CA . MET A 1 158 ? 3.922 2.376 -3.203 1.00 86.94 158 MET A CA 1
ATOM 1249 C C . MET A 1 158 ? 3.671 2.017 -4.662 1.00 86.94 158 MET A C 1
ATOM 1251 O O . MET A 1 158 ? 4.611 1.845 -5.436 1.00 86.94 158 MET A O 1
ATOM 1255 N N . ILE A 1 159 ? 2.396 1.961 -5.040 1.00 85.88 159 ILE A N 1
ATOM 1256 C CA . ILE A 1 159 ? 1.947 1.870 -6.429 1.00 85.88 159 ILE A CA 1
ATOM 1257 C C . ILE A 1 159 ? 1.061 3.083 -6.670 1.00 85.88 159 ILE A C 1
ATOM 1259 O O . ILE A 1 159 ? 0.101 3.302 -5.934 1.00 85.88 159 ILE A O 1
ATOM 1263 N N . TYR A 1 160 ? 1.383 3.880 -7.679 1.00 81.50 160 TYR A N 1
ATOM 1264 C CA . TYR A 1 160 ? 0.648 5.103 -7.979 1.00 81.50 160 TYR A CA 1
ATOM 1265 C C . TYR A 1 160 ? 0.516 5.304 -9.484 1.00 81.50 160 TYR A C 1
ATOM 1267 O O . TYR A 1 160 ? 1.305 4.800 -10.280 1.00 81.50 160 TYR A O 1
ATOM 1275 N N . HIS A 1 161 ? -0.529 6.016 -9.887 1.00 75.88 161 HIS A N 1
ATOM 1276 C CA . HIS A 1 161 ? -0.762 6.331 -11.289 1.00 75.88 161 HIS A CA 1
ATOM 1277 C C . HIS A 1 161 ? 0.005 7.602 -11.665 1.00 75.88 161 HIS A C 1
ATOM 1279 O O . HIS A 1 161 ? -0.219 8.656 -11.067 1.00 75.88 161 HIS A O 1
ATOM 1285 N N . SER A 1 162 ? 0.882 7.524 -12.668 1.00 65.56 162 SER A N 1
ATOM 1286 C CA . SER A 1 162 ? 1.568 8.708 -13.192 1.00 65.56 162 SER A CA 1
ATOM 1287 C C . SER A 1 162 ? 0.627 9.510 -14.096 1.00 65.56 162 SER A C 1
ATOM 1289 O O . SER A 1 162 ? -0.045 8.972 -14.979 1.00 65.56 162 SER A O 1
ATOM 1291 N N . TRP A 1 163 ? 0.547 10.824 -13.873 1.00 61.38 163 TRP A N 1
ATOM 1292 C CA . TRP A 1 163 ? -0.378 11.693 -14.612 1.00 61.38 163 TRP A CA 1
ATOM 1293 C C . TRP A 1 163 ? -0.052 11.766 -16.112 1.00 61.38 163 TRP A C 1
ATOM 1295 O O . TRP A 1 163 ? -0.955 11.806 -16.945 1.00 61.38 163 TRP A O 1
ATOM 1305 N N . SER A 1 164 ? 1.235 11.743 -16.464 1.00 62.16 164 SER A N 1
ATOM 1306 C CA . SER A 1 164 ? 1.717 11.926 -17.836 1.00 62.16 164 SER A CA 1
ATOM 1307 C C . SER A 1 164 ? 1.691 10.653 -18.682 1.00 62.16 164 SER A C 1
ATOM 1309 O O . SER A 1 164 ? 1.525 10.738 -19.896 1.00 62.16 164 SER A O 1
ATOM 1311 N N . ALA A 1 165 ? 1.835 9.474 -18.072 1.00 62.41 165 ALA A N 1
ATOM 1312 C CA . ALA A 1 165 ? 2.194 8.275 -18.822 1.00 62.41 165 ALA A CA 1
ATOM 1313 C C . ALA A 1 165 ? 1.133 7.162 -18.808 1.00 62.41 165 ALA A C 1
ATOM 1315 O O . ALA A 1 165 ? 1.373 6.093 -19.369 1.00 62.41 165 ALA A O 1
ATOM 1316 N N . ARG A 1 166 ? -0.053 7.420 -18.228 1.00 68.88 166 ARG A N 1
ATOM 1317 C CA . ARG A 1 166 ? -1.235 6.526 -18.245 1.00 68.88 166 ARG A CA 1
ATOM 1318 C C . ARG A 1 166 ? -0.911 5.070 -17.866 1.00 68.88 166 ARG A C 1
ATOM 1320 O O . ARG A 1 166 ? -1.519 4.140 -18.394 1.00 68.88 166 ARG A O 1
ATOM 1327 N N . HIS A 1 167 ? 0.052 4.872 -16.968 1.00 75.69 167 HIS A N 1
ATOM 1328 C CA . HIS A 1 167 ? 0.441 3.572 -16.429 1.00 75.69 167 HIS A CA 1
ATOM 1329 C C . HIS A 1 167 ? 0.767 3.690 -14.936 1.00 75.69 167 HIS A C 1
ATOM 1331 O O . HIS A 1 167 ? 0.985 4.785 -14.408 1.00 75.69 167 HIS A O 1
ATOM 1337 N N . PHE A 1 168 ? 0.764 2.548 -14.247 1.00 80.00 168 PHE A N 1
ATOM 1338 C CA . PHE A 1 168 ? 1.166 2.484 -12.849 1.00 80.00 168 PHE A CA 1
ATOM 1339 C C . PHE A 1 168 ? 2.680 2.496 -12.726 1.00 80.00 168 PHE A C 1
ATOM 1341 O O . PHE A 1 168 ? 3.376 1.713 -13.368 1.00 80.00 168 PHE A O 1
ATOM 1348 N N . THR A 1 169 ? 3.153 3.345 -11.835 1.00 84.19 169 THR A N 1
ATOM 1349 C CA . THR A 1 169 ? 4.537 3.432 -11.407 1.00 84.19 169 THR A CA 1
ATOM 1350 C C . THR A 1 169 ? 4.639 2.897 -9.987 1.00 84.19 169 THR A C 1
ATOM 1352 O O . THR A 1 169 ? 3.662 2.892 -9.231 1.00 84.19 169 THR A O 1
ATOM 1355 N N . SER A 1 170 ? 5.820 2.416 -9.626 1.00 86.88 170 SER A N 1
ATOM 1356 C CA . SER A 1 170 ? 6.087 1.875 -8.304 1.00 86.88 170 SER A CA 1
ATOM 1357 C C . SER A 1 170 ? 7.330 2.488 -7.682 1.00 86.88 170 SER A C 1
ATOM 1359 O O . SER A 1 170 ? 8.282 2.857 -8.370 1.00 86.88 170 SER A O 1
ATOM 1361 N N . MET A 1 171 ? 7.300 2.572 -6.360 1.00 88.06 171 MET A N 1
ATOM 1362 C CA . MET A 1 171 ? 8.464 2.826 -5.530 1.00 88.06 171 MET A CA 1
ATOM 1363 C C . MET A 1 171 ? 8.583 1.676 -4.542 1.00 88.06 171 MET A C 1
ATOM 1365 O O . MET A 1 171 ? 7.605 1.335 -3.881 1.00 88.06 171 MET A O 1
ATOM 1369 N N . VAL A 1 172 ? 9.766 1.091 -4.435 1.00 89.31 172 VAL A N 1
ATOM 1370 C CA . VAL A 1 172 ? 10.100 0.099 -3.412 1.00 89.31 172 VAL A CA 1
ATOM 1371 C C . VAL A 1 172 ? 10.974 0.778 -2.371 1.00 89.31 172 VAL A C 1
ATOM 1373 O O . VAL A 1 172 ? 11.838 1.574 -2.724 1.00 89.31 172 VAL A O 1
ATOM 1376 N N . VAL A 1 173 ? 10.733 0.490 -1.099 1.00 90.06 173 VAL A N 1
ATOM 1377 C CA . VAL A 1 173 ? 11.525 1.015 0.014 1.00 90.06 173 VAL A CA 1
ATOM 1378 C C . VAL A 1 173 ? 12.186 -0.176 0.684 1.00 90.06 173 VAL A C 1
ATOM 1380 O O . VAL A 1 173 ? 11.489 -1.084 1.143 1.00 90.06 173 VAL A O 1
ATOM 1383 N N . ASP A 1 174 ? 13.514 -0.203 0.683 1.00 89.56 174 ASP A N 1
ATOM 1384 C CA . ASP A 1 174 ? 14.263 -1.284 1.318 1.00 89.56 174 ASP A CA 1
ATOM 1385 C C . ASP A 1 174 ? 14.397 -1.094 2.837 1.00 89.56 174 ASP A C 1
ATOM 1387 O O . ASP A 1 174 ? 13.819 -0.185 3.441 1.00 89.56 174 ASP A O 1
ATOM 1391 N N . GLU A 1 175 ? 15.118 -2.010 3.484 1.00 89.50 175 GLU A N 1
ATOM 1392 C CA . GLU A 1 175 ? 15.269 -2.022 4.939 1.00 89.50 175 GLU A CA 1
ATOM 1393 C C . GLU A 1 175 ? 16.030 -0.805 5.478 1.00 89.50 175 GLU A C 1
ATOM 1395 O O . GLU A 1 175 ? 15.728 -0.358 6.587 1.00 89.50 175 GLU A O 1
ATOM 1400 N N . ASP A 1 176 ? 16.930 -0.235 4.673 1.00 89.50 176 ASP A N 1
ATOM 1401 C CA . ASP A 1 176 ? 17.694 0.977 4.986 1.00 89.50 176 ASP A CA 1
ATOM 1402 C C . ASP A 1 176 ? 16.892 2.259 4.695 1.00 89.50 176 ASP A C 1
ATOM 1404 O O . ASP A 1 176 ? 17.346 3.384 4.934 1.00 89.50 176 ASP A O 1
ATOM 1408 N N . GLY A 1 177 ? 15.669 2.106 4.182 1.00 86.88 177 GLY A N 1
ATOM 1409 C CA . GLY A 1 177 ? 14.810 3.208 3.778 1.00 86.88 177 GLY A CA 1
ATOM 1410 C C . GLY A 1 177 ? 15.185 3.799 2.423 1.00 86.88 177 GLY A C 1
ATOM 1411 O O . GLY A 1 177 ? 14.669 4.860 2.074 1.00 86.88 177 GLY A O 1
ATOM 1412 N N . THR A 1 178 ? 16.061 3.159 1.648 1.00 89.50 178 THR A N 1
ATOM 1413 C CA . THR A 1 178 ? 16.387 3.611 0.294 1.00 89.50 178 THR A CA 1
ATOM 1414 C C . THR A 1 178 ? 15.188 3.377 -0.614 1.00 89.50 178 THR A C 1
ATOM 1416 O O . THR A 1 178 ? 14.589 2.300 -0.643 1.00 89.50 178 THR A O 1
ATOM 1419 N N . CYS A 1 179 ? 14.834 4.413 -1.365 1.00 88.75 179 CYS A N 1
ATOM 1420 C CA . CYS A 1 179 ? 13.722 4.412 -2.296 1.00 88.75 179 CYS A CA 1
ATOM 1421 C C . CYS A 1 179 ? 14.207 4.034 -3.696 1.00 88.75 179 CYS A C 1
ATOM 1423 O O . CYS A 1 179 ? 15.124 4.650 -4.240 1.00 88.75 179 CYS A O 1
ATOM 1425 N N . TRP A 1 180 ? 13.526 3.077 -4.313 1.00 88.69 180 TRP A N 1
ATOM 1426 C CA . TRP A 1 180 ? 13.826 2.530 -5.629 1.00 88.69 180 TRP A CA 1
ATOM 1427 C C . TRP A 1 180 ? 12.624 2.720 -6.557 1.00 88.69 180 TRP A C 1
ATOM 1429 O O . TRP A 1 180 ? 11.581 2.094 -6.377 1.00 88.69 180 TRP A O 1
ATOM 1439 N N . TYR A 1 181 ? 12.764 3.591 -7.551 1.00 86.69 181 TYR A N 1
ATOM 1440 C CA . TYR A 1 181 ? 11.757 3.890 -8.565 1.00 86.69 181 TYR A CA 1
ATOM 1441 C C . TYR A 1 181 ? 11.748 2.835 -9.676 1.00 86.69 181 TYR A C 1
ATOM 1443 O O . TYR A 1 181 ? 12.800 2.450 -10.197 1.00 86.69 181 TYR A O 1
ATOM 1451 N N . HIS A 1 182 ? 10.554 2.407 -10.084 1.00 85.38 182 HIS A N 1
ATOM 1452 C CA . HIS A 1 182 ? 10.365 1.508 -11.214 1.00 85.38 182 HIS A CA 1
ATOM 1453 C C . HIS A 1 182 ? 9.019 1.755 -11.907 1.00 85.38 182 HIS A C 1
ATOM 1455 O O . HIS A 1 182 ? 7.958 1.612 -11.296 1.00 85.38 182 HIS A O 1
ATOM 1461 N N . ASP A 1 183 ? 9.048 2.059 -13.206 1.00 83.62 183 ASP A N 1
ATOM 1462 C CA . ASP A 1 183 ? 7.850 2.319 -14.022 1.00 83.62 183 ASP A CA 1
ATOM 1463 C C . ASP A 1 183 ? 7.566 1.216 -15.055 1.00 83.62 183 ASP A C 1
ATOM 1465 O O . ASP A 1 183 ? 6.486 1.148 -15.636 1.00 83.62 183 ASP A O 1
ATOM 1469 N N . GLY A 1 184 ? 8.527 0.310 -15.263 1.00 78.19 184 GLY A N 1
ATOM 1470 C CA . GLY A 1 184 ? 8.409 -0.827 -16.175 1.00 78.19 184 GLY A CA 1
ATOM 1471 C C . GLY A 1 184 ? 8.323 -0.463 -17.658 1.00 78.19 184 GLY A C 1
ATOM 1472 O O . GLY A 1 184 ? 8.239 -1.377 -18.478 1.00 78.19 184 GLY A O 1
ATOM 1473 N N . MET A 1 185 ? 8.374 0.827 -18.004 1.00 79.19 185 MET A N 1
ATOM 1474 C CA . MET A 1 185 ? 8.344 1.340 -19.373 1.00 79.19 185 MET A CA 1
ATOM 1475 C C . MET A 1 185 ? 9.696 1.962 -19.737 1.00 79.19 185 MET A C 1
ATOM 1477 O O . MET A 1 185 ? 10.340 1.539 -20.698 1.00 79.19 185 MET A O 1
ATOM 1481 N N . THR A 1 186 ? 10.155 2.915 -18.929 1.00 81.69 186 THR A N 1
ATOM 1482 C CA . THR A 1 186 ? 11.443 3.604 -19.068 1.00 81.69 186 THR A CA 1
ATOM 1483 C C . THR A 1 186 ? 12.537 2.844 -18.333 1.00 81.69 186 THR A C 1
ATOM 1485 O O . THR A 1 186 ? 13.627 2.642 -18.867 1.00 81.69 186 THR A O 1
ATOM 1488 N N . THR A 1 187 ? 12.239 2.361 -17.124 1.00 80.31 187 THR A N 1
ATOM 1489 C CA . THR A 1 187 ? 13.224 1.697 -16.256 1.00 80.31 187 THR A CA 1
ATOM 1490 C C . THR A 1 187 ? 13.578 0.282 -16.725 1.00 80.31 187 THR A C 1
ATOM 1492 O O . THR A 1 187 ? 14.632 -0.258 -16.378 1.00 80.31 187 THR A O 1
ATOM 1495 N N . ARG A 1 188 ? 12.734 -0.306 -17.586 1.00 80.50 188 ARG A N 1
ATOM 1496 C CA . ARG A 1 188 ? 12.866 -1.663 -18.140 1.00 80.50 188 ARG A CA 1
ATOM 1497 C C . ARG A 1 188 ? 13.094 -2.702 -17.036 1.00 80.50 188 ARG A C 1
ATOM 1499 O O . ARG A 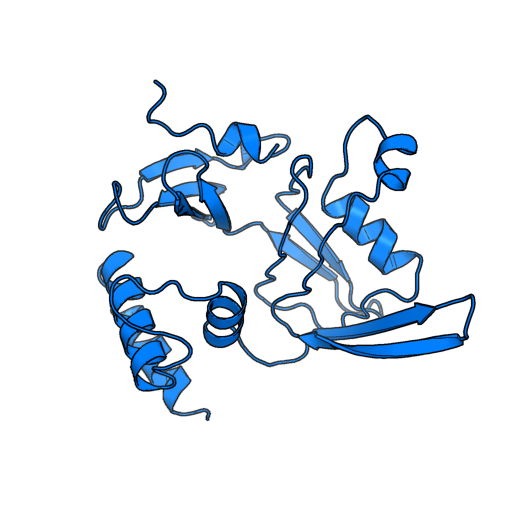1 188 ? 12.166 -2.992 -16.292 1.00 80.50 188 ARG A O 1
ATOM 1506 N N . ARG A 1 189 ? 14.315 -3.235 -16.932 1.00 79.50 189 ARG A N 1
ATOM 1507 C CA . ARG A 1 189 ? 14.722 -4.277 -15.976 1.00 79.50 189 ARG A CA 1
ATOM 1508 C C . ARG A 1 189 ? 15.400 -3.745 -14.713 1.00 79.50 189 ARG A C 1
ATOM 1510 O O . ARG A 1 189 ? 15.688 -4.528 -13.813 1.00 79.50 189 ARG A O 1
ATOM 1517 N N . ASN A 1 190 ? 15.704 -2.450 -14.668 1.00 82.25 190 ASN A N 1
ATOM 1518 C CA . ASN A 1 190 ? 16.466 -1.839 -13.586 1.00 82.25 190 ASN A CA 1
ATOM 1519 C C . ASN A 1 190 ? 15.533 -1.023 -12.693 1.00 82.25 190 ASN A C 1
ATOM 1521 O O . ASN A 1 190 ? 14.651 -0.336 -13.195 1.00 82.25 190 ASN A O 1
ATOM 1525 N N . CYS A 1 191 ? 15.758 -1.042 -11.385 1.00 83.94 191 CYS A N 1
ATOM 1526 C CA . CYS A 1 191 ? 15.211 -0.020 -10.496 1.00 83.94 191 CYS A CA 1
ATOM 1527 C C . CYS A 1 191 ? 16.186 1.160 -10.425 1.00 83.94 191 CYS A C 1
ATOM 1529 O O . CYS A 1 191 ? 17.401 0.965 -10.475 1.00 83.94 191 CYS A O 1
ATOM 1531 N N . LEU A 1 192 ? 15.664 2.379 -10.306 1.00 87.06 192 LEU A N 1
ATOM 1532 C CA . LEU A 1 192 ? 16.467 3.595 -10.178 1.00 87.06 192 LEU A CA 1
ATOM 1533 C C . LEU A 1 192 ? 16.445 4.072 -8.726 1.00 87.06 192 LEU A C 1
ATOM 1535 O O . LEU A 1 192 ? 15.370 4.235 -8.155 1.00 87.06 192 LEU A O 1
ATOM 1539 N N . MET A 1 193 ? 17.610 4.308 -8.122 1.00 86.25 193 MET A N 1
ATOM 1540 C CA . MET A 1 193 ? 17.678 4.903 -6.785 1.00 86.25 193 MET A CA 1
ATOM 1541 C C . MET A 1 193 ? 17.091 6.321 -6.836 1.00 86.25 193 MET A C 1
ATOM 1543 O O . MET A 1 193 ? 17.536 7.150 -7.625 1.00 86.25 193 MET A O 1
ATOM 1547 N N . SER A 1 194 ? 16.091 6.584 -6.000 1.00 83.31 194 SER A N 1
ATOM 1548 C CA . SER A 1 194 ? 15.319 7.831 -5.984 1.00 83.31 194 SER A CA 1
ATOM 1549 C C . SER A 1 194 ? 15.513 8.647 -4.701 1.00 83.31 194 SER A C 1
ATOM 1551 O O . SER A 1 194 ? 14.952 9.734 -4.590 1.00 83.31 194 SER A O 1
ATOM 1553 N N . GLY A 1 195 ? 16.278 8.138 -3.731 1.00 84.19 195 GLY A N 1
ATOM 1554 C CA . GLY A 1 195 ? 16.578 8.827 -2.474 1.00 84.19 195 GLY A CA 1
ATOM 1555 C C . GLY A 1 195 ? 16.395 7.930 -1.254 1.00 84.19 195 GLY A C 1
ATOM 1556 O O . GLY A 1 195 ? 16.462 6.708 -1.366 1.00 84.19 195 GLY A O 1
ATOM 1557 N N . ASN A 1 196 ? 16.156 8.539 -0.092 1.00 86.06 196 ASN A N 1
ATOM 1558 C CA . ASN A 1 196 ? 15.880 7.836 1.159 1.00 86.06 196 ASN A CA 1
ATOM 1559 C C . ASN A 1 196 ? 14.604 8.387 1.805 1.00 86.06 196 ASN A C 1
ATOM 1561 O O . ASN A 1 196 ? 14.418 9.600 1.890 1.00 86.06 196 ASN A O 1
ATOM 1565 N N . ILE A 1 197 ? 13.742 7.494 2.283 1.00 81.75 197 ILE A N 1
ATOM 1566 C CA . ILE A 1 197 ? 12.439 7.831 2.852 1.00 81.75 197 ILE A CA 1
ATOM 1567 C C . ILE A 1 197 ? 12.538 8.656 4.141 1.00 81.75 197 ILE A C 1
ATOM 1569 O O . ILE A 1 197 ? 11.622 9.407 4.454 1.00 81.75 197 ILE A O 1
ATOM 1573 N N . ALA A 1 198 ? 13.643 8.548 4.884 1.00 77.81 198 ALA A N 1
ATOM 1574 C CA . ALA A 1 198 ? 13.869 9.328 6.098 1.00 77.81 198 ALA A CA 1
ATOM 1575 C C . ALA A 1 198 ? 14.142 10.810 5.808 1.00 77.81 198 ALA A C 1
ATOM 1577 O O . ALA A 1 198 ? 13.941 11.639 6.687 1.00 77.81 198 ALA A O 1
ATOM 1578 N N . ALA A 1 199 ? 14.564 11.155 4.586 1.00 67.81 199 ALA A N 1
ATOM 1579 C CA . ALA A 1 199 ? 14.682 12.548 4.155 1.00 67.81 199 ALA A CA 1
ATOM 1580 C C . ALA A 1 199 ? 13.313 13.186 3.846 1.00 67.81 199 ALA A C 1
ATOM 1582 O O . ALA A 1 199 ? 13.238 14.377 3.547 1.00 67.81 199 ALA A O 1
ATOM 1583 N N . CYS A 1 200 ? 12.229 12.406 3.898 1.00 59.72 200 CYS A N 1
ATOM 1584 C CA . CYS A 1 200 ? 10.868 12.875 3.702 1.00 59.72 200 CYS A CA 1
ATOM 1585 C C . CYS A 1 200 ? 10.155 12.953 5.061 1.00 59.72 200 CYS A C 1
ATOM 1587 O O . CYS A 1 200 ? 9.583 11.967 5.521 1.00 59.72 200 CYS A O 1
ATOM 1589 N N . ASP A 1 201 ? 10.150 14.135 5.688 1.00 47.12 201 ASP A N 1
ATOM 1590 C CA . ASP A 1 201 ? 9.466 14.373 6.977 1.00 47.12 201 ASP A CA 1
ATOM 1591 C C . ASP A 1 201 ? 7.958 14.066 6.915 1.00 47.12 201 ASP A C 1
ATOM 1593 O O . ASP A 1 201 ? 7.330 13.682 7.902 1.00 47.12 201 ASP A O 1
ATOM 1597 N N . SER A 1 202 ? 7.365 14.207 5.731 1.00 51.31 202 SER A N 1
ATOM 1598 C CA . SER A 1 202 ? 6.031 13.723 5.391 1.00 51.31 202 SER A CA 1
ATOM 1599 C C . SER A 1 202 ? 5.954 13.556 3.877 1.00 51.31 202 SER A C 1
ATOM 1601 O O . SER A 1 202 ? 6.318 14.457 3.124 1.00 51.31 202 SER A O 1
ATOM 1603 N N . VAL A 1 203 ? 5.515 12.390 3.404 1.00 52.72 203 VAL A N 1
ATOM 1604 C CA . VAL A 1 203 ? 5.301 12.187 1.970 1.00 52.72 203 VAL A CA 1
ATOM 1605 C C . VAL A 1 203 ? 3.961 12.817 1.622 1.00 52.72 203 VAL A C 1
ATOM 1607 O O . VAL A 1 203 ? 2.911 12.183 1.754 1.00 52.72 203 VAL A O 1
ATOM 1610 N N . VAL A 1 204 ? 3.981 14.071 1.173 1.00 51.34 204 VAL A N 1
ATOM 1611 C CA . VAL A 1 204 ? 2.925 14.523 0.271 1.00 51.34 204 VAL A CA 1
ATOM 1612 C C . VAL A 1 204 ? 3.143 13.723 -1.004 1.00 51.34 204 VAL A C 1
ATOM 1614 O O . VAL A 1 204 ? 4.201 13.836 -1.622 1.00 51.34 204 VAL A O 1
ATOM 1617 N N . LEU A 1 205 ? 2.173 12.879 -1.375 1.00 51.12 205 LEU A N 1
ATOM 1618 C CA . LEU A 1 205 ? 2.258 12.001 -2.552 1.00 51.12 205 LEU A CA 1
ATOM 1619 C C . LEU A 1 205 ? 2.844 12.752 -3.763 1.00 51.12 205 LEU A C 1
ATOM 1621 O O . LEU A 1 205 ? 3.700 12.237 -4.467 1.00 51.12 205 LEU A O 1
ATOM 1625 N N . CYS A 1 206 ? 2.429 14.005 -3.950 1.00 45.94 206 CYS A N 1
ATOM 1626 C CA . CYS A 1 206 ? 2.843 14.873 -5.046 1.00 45.94 206 CYS A CA 1
ATOM 1627 C C . CYS A 1 206 ? 4.346 15.200 -5.093 1.00 45.94 206 CYS A C 1
ATOM 1629 O O . CYS A 1 206 ? 4.863 15.374 -6.193 1.00 45.94 206 CYS A O 1
ATOM 1631 N N . ASP A 1 207 ? 5.050 15.275 -3.961 1.00 46.94 207 ASP A N 1
ATOM 1632 C CA . ASP A 1 207 ? 6.463 15.688 -3.932 1.00 46.94 207 ASP A CA 1
ATOM 1633 C C . ASP A 1 207 ? 7.416 14.532 -4.270 1.00 46.94 207 ASP A C 1
ATOM 1635 O O . ASP A 1 207 ? 8.444 14.748 -4.904 1.00 46.94 207 ASP A O 1
ATOM 1639 N N . LEU A 1 208 ? 7.026 13.292 -3.955 1.00 50.16 208 LEU A N 1
ATOM 1640 C CA . LEU A 1 208 ? 7.734 12.069 -4.365 1.00 50.16 208 LEU A CA 1
ATOM 1641 C C . LEU A 1 208 ? 7.405 11.621 -5.798 1.00 50.16 208 LEU A C 1
ATOM 1643 O O . LEU A 1 208 ? 8.147 10.841 -6.389 1.00 50.16 208 LEU A O 1
ATOM 1647 N N . ILE A 1 209 ? 6.290 12.104 -6.357 1.00 50.41 209 ILE A N 1
ATOM 1648 C CA . ILE A 1 209 ? 5.821 11.774 -7.713 1.00 50.41 209 ILE A CA 1
ATOM 1649 C C . ILE A 1 209 ? 6.411 12.719 -8.774 1.00 50.41 209 ILE A C 1
ATOM 1651 O O . ILE A 1 209 ? 6.274 12.451 -9.971 1.00 50.41 209 ILE A O 1
ATOM 1655 N N . ARG A 1 210 ? 7.114 13.794 -8.378 1.00 48.09 210 ARG A N 1
ATOM 1656 C CA . ARG A 1 210 ? 7.914 14.592 -9.319 1.00 48.09 210 ARG A CA 1
ATOM 1657 C C . ARG A 1 210 ? 9.036 13.713 -9.860 1.00 48.09 210 ARG A C 1
ATOM 1659 O O . ARG A 1 210 ? 10.034 13.455 -9.195 1.00 48.09 210 ARG A O 1
ATOM 1666 N N . SER A 1 211 ? 8.793 13.184 -11.052 1.00 41.78 211 SER A N 1
ATOM 1667 C CA . SER A 1 211 ? 9.689 12.290 -11.768 1.00 41.78 211 SER A CA 1
ATOM 1668 C C . SER A 1 211 ? 11.101 12.885 -11.851 1.00 41.78 211 SER A C 1
ATOM 1670 O O . SER A 1 211 ? 11.230 14.089 -12.079 1.00 41.78 211 SER A O 1
ATOM 1672 N N . PRO A 1 212 ? 12.163 12.060 -11.807 1.00 44.00 212 PRO A N 1
ATOM 1673 C CA . PRO A 1 212 ? 13.506 12.490 -12.196 1.00 44.00 212 PRO A CA 1
ATOM 1674 C C . PRO A 1 212 ? 13.618 12.963 -13.6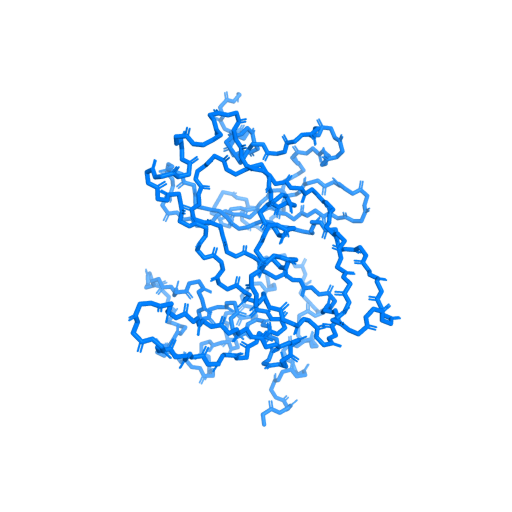64 1.00 44.00 212 PRO A C 1
ATOM 1676 O O . PRO A 1 212 ? 14.707 13.305 -14.099 1.00 44.00 212 PRO A O 1
ATOM 1679 N N . MET A 1 213 ? 12.524 12.994 -14.438 1.00 39.59 213 MET A N 1
ATOM 1680 C CA . MET A 1 213 ? 12.478 13.537 -15.801 1.00 39.59 213 MET A CA 1
ATOM 1681 C C . MET A 1 213 ? 12.156 15.041 -15.896 1.00 39.59 213 MET A C 1
ATOM 1683 O O . MET A 1 213 ? 12.071 15.555 -17.009 1.00 39.59 213 MET A O 1
ATOM 1687 N N . GLU A 1 214 ? 11.964 15.750 -14.778 1.00 40.22 214 GLU A N 1
ATOM 1688 C CA . GLU A 1 214 ? 11.822 17.222 -14.764 1.00 40.22 214 GLU A CA 1
ATOM 1689 C C . GLU A 1 214 ? 13.075 17.959 -14.242 1.00 40.22 214 GLU A C 1
ATOM 1691 O O . GLU A 1 214 ? 13.000 19.146 -13.925 1.00 40.22 214 GLU A O 1
ATOM 1696 N N . GLN A 1 215 ? 14.228 17.278 -14.173 1.00 34.31 215 GLN A N 1
ATOM 1697 C CA . GLN A 1 215 ? 15.543 17.897 -13.948 1.00 34.31 215 GLN A CA 1
ATOM 1698 C C . GLN A 1 215 ? 16.440 17.752 -15.175 1.00 34.31 215 GLN A C 1
ATOM 1700 O O . GLN A 1 215 ? 16.471 16.643 -15.755 1.00 34.31 215 GLN A O 1
#